Protein AF-D5P205-F1 (afdb_monomer)

Nearest PDB structures (foldseek):
  7vg5-assembly1_B  TM=5.457E-01  e=1.160E+00  Methylorubrum extorquens AM1
  4yn0-assembly1_B  TM=4.183E-01  e=3.528E+00  Mus musculus

Structure (mmCIF, N/CA/C/O backbone):
data_AF-D5P205-F1
#
_entry.id   AF-D5P205-F1
#
loop_
_atom_site.group_PDB
_atom_site.id
_atom_site.type_symbol
_atom_site.label_atom_id
_atom_site.label_alt_id
_atom_site.label_comp_id
_atom_site.label_asym_id
_atom_site.label_entity_id
_atom_site.label_seq_id
_atom_site.pdbx_PDB_ins_code
_atom_site.Cartn_x
_atom_site.Cartn_y
_atom_site.Cartn_z
_atom_site.occupancy
_atom_site.B_iso_or_equiv
_atom_site.auth_seq_id
_atom_site.auth_comp_id
_atom_site.auth_asym_id
_atom_site.auth_atom_id
_atom_site.pdbx_PDB_model_num
ATOM 1 N N . MET A 1 1 ? -11.016 12.845 15.084 1.00 46.31 1 MET A N 1
ATOM 2 C CA . MET A 1 1 ? -11.406 12.175 16.347 1.00 46.31 1 MET A CA 1
ATOM 3 C C . MET A 1 1 ? -10.220 11.978 17.287 1.00 46.31 1 MET A C 1
ATOM 5 O O . MET A 1 1 ? -10.313 12.472 18.399 1.00 46.31 1 MET A O 1
ATOM 9 N N . ALA A 1 2 ? -9.081 11.414 16.857 1.00 45.84 2 ALA A N 1
ATOM 10 C CA . ALA A 1 2 ? -7.859 11.355 17.686 1.00 45.84 2 ALA A CA 1
ATOM 11 C C . ALA A 1 2 ? -7.349 12.743 18.144 1.00 45.84 2 ALA A C 1
ATOM 13 O O . ALA A 1 2 ? -7.052 12.953 19.315 1.00 45.84 2 ALA A O 1
ATOM 14 N N . THR A 1 3 ? -7.380 13.737 17.248 1.00 44.47 3 THR A N 1
ATOM 15 C CA . THR A 1 3 ? -7.067 15.146 17.555 1.00 44.47 3 THR A CA 1
ATOM 16 C C . THR A 1 3 ? -8.036 15.803 18.541 1.00 44.47 3 THR A C 1
ATOM 18 O O . THR A 1 3 ? -7.637 16.692 19.283 1.00 44.47 3 THR A O 1
ATOM 21 N N . ALA A 1 4 ? -9.298 15.364 18.571 1.00 44.44 4 ALA A N 1
ATOM 22 C CA . ALA A 1 4 ? -10.315 15.880 19.488 1.00 44.44 4 ALA A CA 1
ATOM 23 C C . ALA A 1 4 ? -10.282 15.179 20.861 1.00 44.44 4 ALA A C 1
ATOM 25 O O . ALA A 1 4 ? -10.734 15.754 21.844 1.00 44.44 4 ALA A O 1
ATOM 26 N N . GLY A 1 5 ? -9.727 13.961 20.930 1.00 50.28 5 GLY A N 1
ATOM 27 C CA . GLY A 1 5 ? -9.534 13.191 22.164 1.00 50.28 5 GLY A CA 1
ATOM 28 C C . GLY A 1 5 ? -8.181 13.406 22.852 1.00 50.28 5 GLY A C 1
ATOM 29 O O . GLY A 1 5 ? -7.945 12.811 23.896 1.00 50.28 5 GLY A O 1
ATOM 30 N N . GLY A 1 6 ? -7.291 14.231 22.285 1.00 54.44 6 GLY A N 1
ATOM 31 C CA . GLY A 1 6 ? -5.963 14.493 22.853 1.00 54.44 6 GLY A CA 1
ATOM 32 C C . GLY A 1 6 ? -4.976 13.323 22.7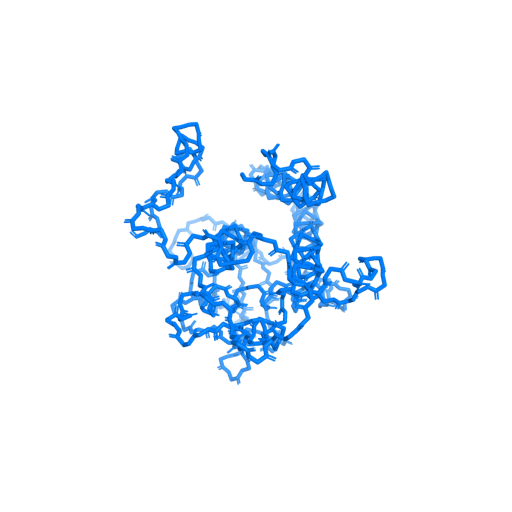44 1.00 54.44 6 GLY A C 1
ATOM 33 O O . GLY A 1 6 ? -3.950 13.343 23.422 1.00 54.44 6 GLY A O 1
ATOM 34 N N . ASP A 1 7 ? -5.254 12.327 21.895 1.00 75.88 7 ASP A N 1
ATOM 35 C CA . ASP A 1 7 ? -4.374 11.173 21.693 1.00 75.88 7 ASP A CA 1
ATOM 36 C C . ASP A 1 7 ? -3.186 11.553 20.802 1.00 75.88 7 ASP A C 1
ATOM 38 O O . ASP A 1 7 ? -3.194 11.442 19.569 1.00 75.88 7 ASP A O 1
ATOM 42 N N . ARG A 1 8 ? -2.164 12.081 21.470 1.00 79.75 8 ARG A N 1
ATOM 43 C CA . ARG A 1 8 ? -0.952 12.598 20.848 1.00 79.75 8 ARG A CA 1
ATOM 44 C C . ARG A 1 8 ? -0.143 11.500 20.156 1.00 79.75 8 ARG A C 1
ATOM 46 O O . ARG A 1 8 ? 0.426 11.768 19.102 1.00 79.75 8 ARG A O 1
ATOM 53 N N . GLU A 1 9 ? -0.131 10.282 20.690 1.00 82.75 9 GLU A N 1
ATOM 54 C CA . GLU A 1 9 ? 0.680 9.180 20.159 1.00 82.75 9 GLU A CA 1
ATOM 55 C C . GLU A 1 9 ? 0.141 8.662 18.821 1.00 82.75 9 GLU A C 1
ATOM 57 O O . GLU A 1 9 ? 0.905 8.460 17.865 1.00 82.75 9 GLU A O 1
ATOM 62 N N . LEU A 1 10 ? -1.183 8.510 18.708 1.00 86.56 10 LEU A N 1
ATOM 63 C CA . LEU A 1 10 ? -1.821 8.134 17.447 1.00 86.56 10 LEU A CA 1
ATOM 64 C C . LEU A 1 10 ? -1.655 9.232 16.394 1.00 86.56 10 LEU A C 1
ATOM 66 O O . LEU A 1 10 ? -1.316 8.935 15.247 1.00 86.56 10 LEU A O 1
ATOM 70 N N . VAL A 1 11 ? -1.834 10.502 16.775 1.00 87.50 11 VAL A N 1
ATOM 71 C CA . VAL A 1 11 ? -1.646 11.644 15.865 1.00 87.50 11 VAL A CA 1
ATOM 72 C C . VAL A 1 11 ? -0.205 11.714 15.358 1.00 87.50 11 VAL A C 1
ATOM 74 O O . VAL A 1 11 ? 0.010 11.806 14.149 1.00 87.50 11 VAL A O 1
ATOM 77 N N . GLU A 1 12 ? 0.789 11.615 16.240 1.00 88.81 12 GLU A N 1
ATOM 78 C CA . GLU A 1 12 ? 2.206 11.606 15.854 1.00 88.81 12 GLU A CA 1
ATOM 79 C C . GLU A 1 12 ? 2.538 10.414 14.946 1.00 88.81 12 GLU A C 1
ATOM 81 O O . GLU A 1 12 ? 3.295 10.549 13.978 1.00 88.81 12 GLU A O 1
ATOM 86 N N . SER A 1 13 ? 1.924 9.255 15.188 1.00 90.31 13 SER A N 1
ATOM 87 C CA . SER A 1 13 ? 2.091 8.087 14.328 1.00 90.31 13 SER A CA 1
ATOM 88 C C . SER A 1 13 ? 1.475 8.266 12.946 1.00 90.31 13 SER A C 1
ATOM 90 O O . SER A 1 13 ? 2.131 7.918 11.963 1.00 90.31 13 SER A O 1
ATOM 92 N N . MET A 1 14 ? 0.288 8.867 12.844 1.00 91.25 14 MET A N 1
ATOM 93 C CA . MET A 1 14 ? -0.325 9.210 11.557 1.00 91.25 14 MET A CA 1
ATOM 94 C C . MET A 1 14 ? 0.498 10.252 10.792 1.00 91.25 14 MET A C 1
ATOM 96 O O . MET A 1 14 ? 0.744 10.077 9.600 1.00 91.25 14 MET A O 1
ATOM 100 N N . ILE A 1 15 ? 1.022 11.281 11.469 1.00 90.56 15 ILE A N 1
ATOM 101 C CA . ILE A 1 15 ? 1.935 12.270 10.864 1.00 90.56 15 ILE A CA 1
ATOM 102 C C . ILE A 1 15 ? 3.188 11.579 10.316 1.00 90.56 15 ILE A C 1
ATOM 104 O O . ILE A 1 15 ? 3.634 11.858 9.203 1.00 90.56 15 ILE A O 1
ATOM 108 N N . ALA A 1 16 ? 3.761 10.648 11.075 1.00 91.75 16 ALA A N 1
ATOM 109 C CA . ALA A 1 16 ? 4.950 9.920 10.661 1.00 91.75 16 ALA A CA 1
ATOM 110 C C . ALA A 1 16 ? 4.694 8.956 9.486 1.00 91.75 16 ALA A C 1
ATOM 112 O O . ALA A 1 16 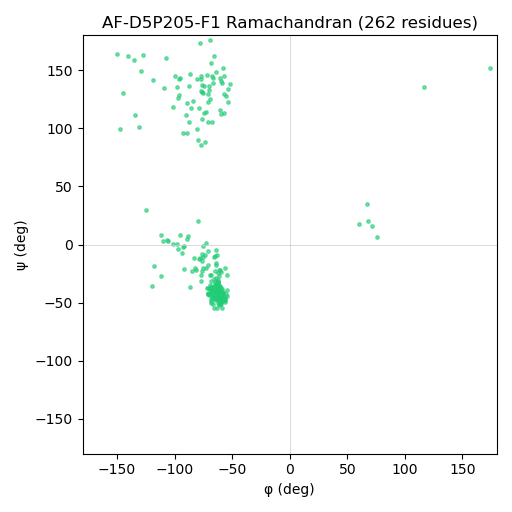? 5.611 8.724 8.690 1.00 91.75 16 ALA A O 1
ATOM 113 N N . ILE A 1 17 ? 3.490 8.388 9.373 1.00 93.69 17 ILE A N 1
ATOM 114 C CA . ILE A 1 17 ? 3.051 7.623 8.196 1.00 93.69 17 ILE A CA 1
ATOM 115 C C . ILE A 1 17 ? 2.925 8.567 6.998 1.00 93.69 17 ILE A C 1
ATOM 117 O O . ILE A 1 17 ? 3.573 8.330 5.980 1.00 93.69 17 ILE A O 1
ATOM 121 N N . GLY A 1 18 ? 2.212 9.687 7.151 1.00 92.44 18 GLY A N 1
ATOM 122 C CA . GLY A 1 18 ? 2.058 10.705 6.108 1.00 92.44 18 GLY A CA 1
ATOM 123 C C . GLY A 1 18 ? 3.399 11.214 5.574 1.00 92.44 18 GLY A C 1
ATOM 124 O O . GLY A 1 18 ? 3.608 11.248 4.366 1.00 92.44 18 GLY A O 1
ATOM 125 N N . LEU A 1 19 ? 4.368 11.490 6.452 1.00 94.62 19 LEU A N 1
ATOM 126 C CA . LEU A 1 19 ? 5.720 11.899 6.054 1.00 94.62 19 LEU A CA 1
ATOM 127 C C . LEU A 1 19 ? 6.419 10.859 5.162 1.00 94.62 19 LEU A C 1
ATOM 129 O O . LEU A 1 19 ? 7.155 11.231 4.249 1.00 94.62 19 LEU A O 1
ATOM 133 N N . ARG A 1 20 ? 6.228 9.562 5.427 1.00 96.06 20 ARG A N 1
ATOM 134 C CA . ARG A 1 20 ? 6.801 8.486 4.603 1.00 96.06 20 ARG A CA 1
ATOM 135 C C . ARG A 1 20 ? 6.110 8.413 3.250 1.00 96.06 20 ARG A C 1
ATOM 137 O O . ARG A 1 20 ? 6.807 8.341 2.246 1.00 96.06 20 ARG A O 1
ATOM 144 N N . LEU A 1 2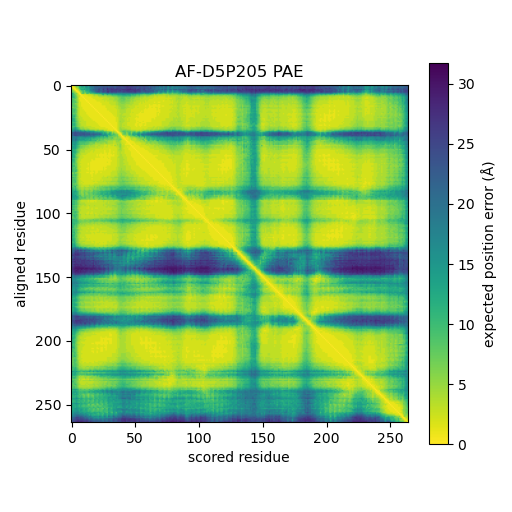1 ? 4.786 8.535 3.213 1.00 95.19 21 LEU A N 1
ATOM 145 C CA . LEU A 1 21 ? 4.034 8.604 1.958 1.00 95.19 21 LEU A CA 1
ATOM 146 C C . LEU A 1 21 ? 4.457 9.815 1.115 1.00 95.19 21 LEU A C 1
ATOM 148 O O . LEU A 1 21 ? 4.704 9.668 -0.076 1.00 95.19 21 LEU A O 1
ATOM 152 N N . SER A 1 22 ? 4.679 10.985 1.724 1.00 92.75 22 SER A N 1
ATOM 153 C CA . SER A 1 22 ? 5.217 12.154 1.010 1.00 92.75 22 SER A CA 1
ATOM 154 C C . SER A 1 22 ? 6.630 11.926 0.467 1.00 92.75 22 SER A C 1
ATOM 156 O O . SER A 1 22 ? 6.985 12.463 -0.578 1.00 92.75 22 SER A O 1
ATOM 158 N N . ARG A 1 23 ? 7.468 11.149 1.165 1.00 95.25 23 ARG A N 1
ATOM 159 C CA . ARG A 1 23 ? 8.799 10.773 0.661 1.00 95.25 23 ARG A CA 1
ATOM 160 C C . ARG A 1 23 ? 8.711 9.760 -0.480 1.00 95.25 23 ARG A C 1
ATOM 162 O O . ARG A 1 23 ? 9.483 9.885 -1.422 1.00 95.25 23 ARG A O 1
ATOM 169 N N . ALA A 1 24 ? 7.772 8.815 -0.419 1.00 95.62 24 ALA A N 1
ATOM 170 C CA . ALA A 1 24 ? 7.482 7.905 -1.523 1.00 95.62 24 ALA A CA 1
ATOM 171 C C . ALA A 1 24 ? 7.006 8.676 -2.764 1.00 95.62 24 ALA A C 1
ATOM 173 O O . ALA A 1 24 ? 7.543 8.455 -3.841 1.00 95.62 24 ALA A O 1
ATOM 174 N N . ALA A 1 25 ? 6.101 9.646 -2.596 1.00 93.38 25 ALA A N 1
ATOM 175 C CA . ALA A 1 25 ? 5.636 10.514 -3.681 1.00 93.38 25 ALA A CA 1
ATOM 176 C C . ALA A 1 25 ? 6.798 11.262 -4.353 1.00 93.38 25 ALA A C 1
ATOM 178 O O . ALA A 1 25 ? 6.966 11.194 -5.563 1.00 93.38 25 ALA A O 1
ATOM 179 N N . ARG A 1 26 ? 7.686 11.881 -3.560 1.00 93.69 26 ARG A N 1
ATOM 180 C CA . ARG A 1 26 ? 8.894 12.527 -4.104 1.00 93.69 26 ARG A CA 1
ATOM 181 C C . ARG A 1 26 ? 9.808 11.550 -4.837 1.00 93.69 26 ARG A C 1
ATOM 183 O O . ARG A 1 26 ? 10.449 11.934 -5.805 1.00 93.69 26 ARG A O 1
ATOM 190 N N . ALA A 1 27 ? 9.912 10.310 -4.366 1.00 93.81 27 ALA A N 1
ATOM 191 C CA . ALA A 1 27 ? 10.698 9.289 -5.047 1.00 93.81 27 ALA A CA 1
ATOM 192 C C . ALA A 1 27 ? 10.084 8.922 -6.411 1.00 93.81 27 ALA A C 1
ATOM 194 O O . ALA A 1 27 ? 10.828 8.790 -7.378 1.00 93.81 27 ALA A O 1
ATOM 195 N N . VAL A 1 28 ? 8.749 8.864 -6.519 1.00 92.38 28 VAL A N 1
ATOM 196 C CA . VAL A 1 28 ? 8.044 8.743 -7.809 1.00 92.38 28 VAL A CA 1
ATOM 197 C C . VAL A 1 28 ? 8.341 9.946 -8.706 1.00 92.38 28 VAL A C 1
ATOM 199 O O . VAL A 1 28 ? 8.712 9.756 -9.859 1.00 92.38 28 VAL A O 1
ATOM 202 N N . ASP A 1 29 ? 8.276 11.174 -8.185 1.00 89.81 29 ASP A N 1
ATOM 203 C CA . ASP A 1 29 ? 8.600 12.376 -8.967 1.00 89.81 29 ASP A CA 1
ATOM 204 C C . ASP A 1 29 ? 10.043 12.345 -9.492 1.00 89.81 29 ASP A C 1
ATOM 206 O O . ASP A 1 29 ? 10.293 12.643 -10.658 1.00 89.81 29 ASP A O 1
ATOM 210 N N . HIS A 1 30 ? 11.005 11.948 -8.651 1.00 90.00 30 HIS A N 1
ATOM 211 C CA . HIS A 1 30 ? 12.405 11.792 -9.051 1.00 90.00 30 HIS A CA 1
ATOM 212 C C . HIS A 1 30 ? 12.587 10.725 -10.132 1.00 90.00 30 HIS A C 1
ATOM 214 O O . HIS A 1 30 ? 13.352 10.941 -11.071 1.00 90.00 30 HIS A O 1
ATOM 220 N N . LEU A 1 31 ? 11.871 9.605 -10.021 1.00 89.44 31 LEU A N 1
ATOM 221 C CA . LEU A 1 31 ? 11.857 8.548 -11.026 1.00 89.44 31 LEU A CA 1
ATOM 222 C C . LEU A 1 31 ? 11.331 9.084 -12.360 1.00 89.44 31 LEU A C 1
ATOM 224 O O . LEU A 1 31 ? 12.009 8.966 -13.377 1.00 89.44 31 LEU A O 1
ATOM 228 N N . LEU A 1 32 ? 10.167 9.733 -12.361 1.00 87.81 32 LEU A N 1
ATOM 229 C CA . LEU A 1 32 ? 9.562 10.281 -13.577 1.00 87.81 32 LEU A CA 1
ATOM 230 C C . LEU A 1 32 ? 10.423 11.391 -14.198 1.00 87.81 32 LEU A C 1
ATOM 232 O O . LEU A 1 32 ? 10.571 11.444 -15.418 1.00 87.81 32 LEU A O 1
ATOM 236 N N . ALA A 1 33 ? 11.046 12.240 -13.379 1.00 86.19 33 ALA A N 1
ATOM 237 C CA . ALA A 1 33 ? 11.969 13.272 -13.845 1.00 86.19 33 ALA A CA 1
ATOM 238 C C . ALA A 1 33 ? 13.238 12.677 -14.479 1.00 86.19 33 ALA A C 1
ATOM 240 O O . ALA A 1 33 ? 13.710 13.185 -15.501 1.00 86.19 33 ALA A O 1
ATOM 241 N N . ALA A 1 34 ? 13.774 11.591 -13.911 1.00 85.31 34 ALA A N 1
ATOM 242 C CA . ALA A 1 34 ? 14.898 10.872 -14.501 1.00 85.31 34 ALA A CA 1
ATOM 243 C C . ALA A 1 34 ? 14.515 10.334 -15.886 1.00 85.31 34 ALA A C 1
ATOM 245 O O . ALA A 1 34 ? 15.206 10.618 -16.861 1.00 85.31 34 ALA A O 1
ATOM 246 N N . LEU A 1 35 ? 13.365 9.666 -16.000 1.00 81.12 35 LEU A N 1
ATOM 247 C CA . LEU A 1 35 ? 12.871 9.116 -17.267 1.00 81.12 35 LEU A CA 1
ATOM 248 C C . LEU A 1 35 ? 12.528 10.189 -18.314 1.00 81.12 35 LEU A C 1
ATOM 250 O O . LEU A 1 35 ? 12.683 9.953 -19.510 1.00 81.12 35 LEU A O 1
ATOM 254 N N . GLY A 1 36 ? 12.073 11.367 -17.880 1.00 73.62 36 GLY A N 1
ATOM 255 C CA . GLY A 1 36 ? 11.740 12.495 -18.755 1.00 73.62 36 GLY A CA 1
ATOM 256 C C . GLY A 1 36 ? 12.952 13.281 -19.269 1.00 73.62 36 GLY A C 1
ATOM 257 O O . GLY A 1 36 ? 12.812 14.110 -20.171 1.00 73.62 36 GLY A O 1
ATOM 258 N N . SER A 1 37 ? 14.144 13.039 -18.720 1.00 69.31 37 SER A N 1
ATOM 259 C CA . SER A 1 37 ? 15.374 13.700 -19.152 1.00 69.31 37 SER A CA 1
ATOM 260 C C . SER A 1 37 ? 15.849 13.085 -20.473 1.00 69.31 37 SER A C 1
ATOM 262 O O . SER A 1 37 ? 16.290 11.939 -20.520 1.00 69.31 37 SER A O 1
ATOM 264 N N . GLY A 1 38 ? 15.722 13.834 -21.574 1.00 58.62 38 GLY A N 1
ATOM 265 C CA . GLY A 1 38 ? 16.078 13.357 -22.914 1.00 58.62 38 GLY A CA 1
ATOM 266 C C . GLY A 1 38 ? 17.509 12.814 -22.984 1.00 58.62 38 GLY A C 1
ATOM 267 O O . GLY A 1 38 ? 18.444 13.445 -22.489 1.00 58.62 38 GLY A O 1
ATOM 268 N N . THR A 1 39 ? 17.690 11.649 -23.613 1.00 64.94 39 THR A N 1
ATOM 269 C CA . THR A 1 39 ? 19.006 11.007 -23.736 1.00 64.94 39 THR A CA 1
ATOM 270 C C . THR A 1 39 ? 19.549 11.047 -25.149 1.00 64.94 39 THR A C 1
ATOM 272 O O . THR A 1 39 ? 18.857 10.749 -26.118 1.00 64.94 39 THR A O 1
ATOM 275 N N . SER A 1 40 ? 20.829 11.402 -25.252 1.00 61.62 40 SER A N 1
ATOM 276 C CA . SER A 1 40 ? 21.559 11.513 -26.517 1.00 61.62 40 SER A CA 1
ATOM 277 C C . SER A 1 40 ? 22.751 10.553 -26.624 1.00 61.62 40 SER A C 1
ATOM 279 O O . SER A 1 40 ? 23.168 10.239 -27.736 1.00 61.62 40 SER A O 1
ATOM 281 N N . SER A 1 41 ? 23.262 10.010 -25.509 1.00 73.12 41 SER A N 1
ATOM 282 C CA . SER A 1 41 ? 24.364 9.031 -25.491 1.00 73.12 41 SER A CA 1
ATOM 283 C C . SER A 1 41 ? 24.038 7.763 -24.690 1.00 73.12 41 SER A C 1
ATOM 285 O O . SER A 1 41 ? 23.104 7.741 -23.890 1.00 73.12 41 SER A O 1
ATOM 287 N N . GLU A 1 42 ? 24.809 6.690 -24.905 1.00 69.44 42 GLU A N 1
ATOM 288 C CA . GLU A 1 42 ? 24.706 5.442 -24.124 1.00 69.44 42 GLU A CA 1
ATOM 289 C C . GLU A 1 42 ? 25.016 5.654 -22.641 1.00 69.44 42 GLU A C 1
ATOM 291 O O . GLU A 1 42 ? 24.311 5.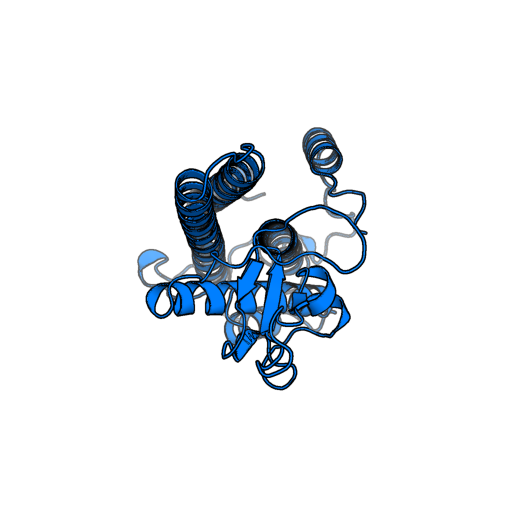124 -21.788 1.00 69.44 42 GLU A O 1
ATOM 296 N N . MET A 1 43 ? 26.012 6.489 -22.333 1.00 73.12 43 MET A N 1
ATOM 297 C CA . MET A 1 43 ? 26.368 6.828 -20.954 1.00 73.12 43 MET A CA 1
ATOM 298 C C . MET A 1 43 ? 25.208 7.527 -20.234 1.00 73.12 43 MET A C 1
ATOM 300 O O . MET A 1 43 ? 24.816 7.104 -19.156 1.00 73.12 43 MET A O 1
ATOM 304 N N . GLN A 1 44 ? 24.558 8.499 -20.885 1.00 71.75 44 GLN A N 1
ATOM 305 C CA . GLN A 1 44 ? 23.375 9.162 -20.322 1.00 71.75 44 GLN A CA 1
ATOM 306 C C . GLN A 1 44 ? 22.195 8.200 -20.115 1.00 71.75 44 GLN A C 1
ATOM 308 O O . GLN A 1 44 ? 21.403 8.388 -19.195 1.00 71.75 44 GLN A O 1
ATOM 313 N N . ARG A 1 45 ? 22.056 7.174 -20.967 1.00 69.88 45 ARG A N 1
ATOM 314 C CA . ARG A 1 45 ? 21.036 6.127 -20.798 1.00 69.88 45 ARG A CA 1
ATOM 315 C C . ARG A 1 45 ? 21.328 5.247 -19.585 1.00 69.88 45 ARG A C 1
ATOM 317 O O . ARG A 1 45 ? 20.404 4.960 -18.831 1.00 69.88 45 ARG A O 1
ATOM 324 N N . SER A 1 46 ? 22.589 4.872 -19.375 1.00 73.31 46 SER A N 1
ATOM 325 C CA . SER A 1 46 ? 23.018 4.137 -18.181 1.00 73.31 46 SER A CA 1
ATOM 326 C C . SER A 1 46 ? 22.750 4.942 -16.908 1.00 73.31 46 SER A C 1
ATOM 328 O O . SER A 1 46 ? 22.069 4.446 -16.011 1.00 73.31 46 SER A O 1
ATOM 330 N N . ASP A 1 47 ? 23.187 6.203 -16.869 1.00 76.88 47 ASP A N 1
ATOM 331 C CA . ASP A 1 47 ? 23.026 7.087 -15.707 1.00 76.88 47 ASP A CA 1
ATOM 332 C C . ASP A 1 47 ? 21.542 7.330 -15.371 1.00 76.88 47 ASP A C 1
ATOM 334 O O . ASP A 1 47 ? 21.140 7.325 -14.203 1.00 76.88 47 ASP A O 1
ATOM 338 N N . MET A 1 48 ? 20.694 7.493 -16.397 1.00 80.19 48 MET A N 1
ATOM 339 C CA . MET A 1 48 ? 19.240 7.574 -16.223 1.00 80.19 48 MET A CA 1
ATOM 340 C C . MET A 1 48 ? 18.692 6.303 -15.572 1.00 80.19 48 MET A C 1
ATOM 342 O O . MET A 1 48 ? 17.911 6.383 -14.626 1.00 80.19 48 MET A O 1
ATOM 346 N N . SER A 1 49 ? 19.084 5.140 -16.094 1.00 76.44 49 SER A N 1
ATOM 347 C CA . SER A 1 49 ? 18.581 3.840 -15.653 1.00 76.44 49 SER A CA 1
ATOM 348 C C . SER A 1 49 ? 18.933 3.554 -14.187 1.00 76.44 49 SER A C 1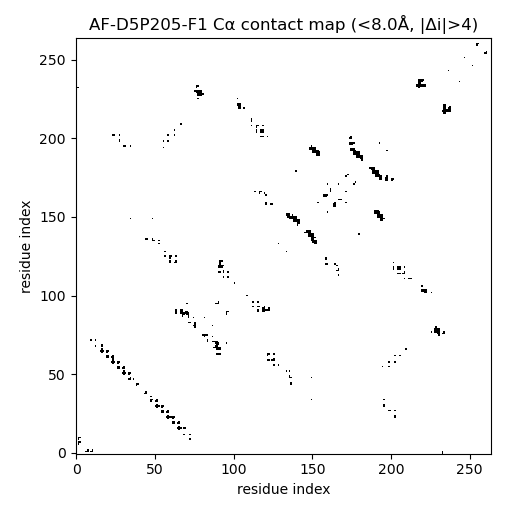
ATOM 350 O O . SER A 1 49 ? 18.095 3.044 -13.443 1.00 76.44 49 SER A O 1
ATOM 352 N N . GLU A 1 50 ? 20.129 3.962 -13.753 1.00 81.38 50 GLU A N 1
ATOM 353 C CA . GLU A 1 50 ? 20.594 3.865 -12.368 1.00 81.38 50 GLU A CA 1
ATOM 354 C C . GLU A 1 50 ? 19.815 4.821 -11.459 1.00 81.38 50 GLU A C 1
ATOM 356 O O . GLU A 1 50 ? 19.285 4.411 -10.426 1.00 81.38 50 GLU A O 1
ATOM 361 N N . THR A 1 51 ? 19.654 6.078 -11.884 1.00 84.88 51 THR A N 1
ATOM 362 C CA . THR A 1 51 ? 18.886 7.085 -11.135 1.00 84.88 51 THR A CA 1
ATOM 363 C C . THR A 1 51 ? 17.422 6.663 -10.963 1.00 84.88 51 THR A C 1
ATOM 365 O O . THR A 1 51 ? 16.852 6.804 -9.879 1.00 84.88 51 THR A O 1
ATOM 368 N N . ALA A 1 52 ? 16.805 6.115 -12.015 1.00 84.31 52 ALA A N 1
ATOM 369 C CA . ALA A 1 52 ? 15.431 5.621 -11.981 1.00 84.31 52 ALA A CA 1
ATOM 370 C C . ALA A 1 52 ? 15.286 4.399 -11.060 1.00 84.31 52 ALA A C 1
ATOM 372 O O . ALA A 1 52 ? 14.345 4.344 -10.268 1.00 84.31 52 ALA A O 1
ATOM 373 N N . ALA A 1 53 ? 16.232 3.455 -11.112 1.00 83.00 53 ALA A N 1
ATOM 374 C CA . ALA A 1 53 ? 16.255 2.292 -10.226 1.00 83.00 53 ALA A CA 1
ATOM 375 C C . ALA A 1 53 ? 16.407 2.698 -8.750 1.00 83.00 53 ALA A C 1
ATOM 377 O O . ALA A 1 53 ? 15.679 2.200 -7.892 1.00 83.00 53 ALA A O 1
ATOM 378 N N . GLU A 1 54 ? 17.296 3.646 -8.447 1.00 87.62 54 GLU A N 1
ATOM 379 C CA . GLU A 1 54 ? 17.494 4.146 -7.084 1.00 87.62 54 GLU A CA 1
ATOM 380 C C . GLU A 1 54 ? 16.249 4.880 -6.558 1.00 87.62 54 GLU A C 1
ATOM 382 O O . GLU A 1 54 ? 15.855 4.730 -5.398 1.00 87.62 54 GLU A O 1
ATOM 387 N N . ALA A 1 55 ? 15.594 5.674 -7.407 1.00 91.00 55 ALA A N 1
ATOM 388 C CA . ALA A 1 55 ? 14.340 6.331 -7.062 1.00 91.00 55 ALA A CA 1
ATOM 389 C C . ALA A 1 55 ? 13.210 5.313 -6.811 1.00 91.00 55 ALA A C 1
ATOM 391 O O . ALA A 1 55 ? 12.458 5.456 -5.844 1.00 91.00 55 ALA A O 1
ATOM 392 N N . PHE A 1 56 ? 13.133 4.249 -7.615 1.00 90.88 56 PHE A N 1
ATOM 393 C CA . PHE A 1 56 ? 12.177 3.158 -7.428 1.00 90.88 56 PHE A CA 1
ATOM 394 C C . PHE A 1 56 ? 12.400 2.404 -6.109 1.00 90.88 56 PHE A C 1
ATOM 396 O O . PHE A 1 56 ? 11.450 2.186 -5.356 1.00 90.88 56 PHE A O 1
ATOM 403 N N . ASP A 1 57 ? 13.649 2.075 -5.772 1.00 90.38 57 ASP A N 1
ATOM 404 C CA . ASP A 1 57 ? 13.987 1.440 -4.491 1.00 90.38 57 ASP A CA 1
ATOM 405 C C . ASP A 1 57 ? 13.581 2.324 -3.300 1.00 90.38 57 ASP A C 1
ATOM 407 O O . ASP A 1 57 ? 12.875 1.890 -2.384 1.00 90.38 57 ASP A O 1
ATOM 411 N N . ARG A 1 58 ? 13.917 3.621 -3.348 1.00 93.44 58 ARG A N 1
ATOM 412 C CA . ARG A 1 58 ? 13.496 4.587 -2.319 1.00 93.44 58 ARG A CA 1
ATOM 413 C C . ARG A 1 58 ? 11.977 4.646 -2.171 1.00 93.44 58 ARG A C 1
ATOM 415 O O . ARG A 1 58 ? 11.487 4.723 -1.042 1.00 93.44 58 ARG A O 1
ATOM 422 N N . MET A 1 59 ? 11.229 4.605 -3.273 1.00 95.25 59 MET A N 1
ATOM 423 C CA . MET A 1 59 ? 9.768 4.553 -3.237 1.00 95.25 59 MET A CA 1
ATOM 424 C C . MET A 1 59 ? 9.291 3.317 -2.462 1.00 95.25 59 MET A C 1
ATOM 426 O O . MET A 1 59 ? 8.557 3.465 -1.482 1.00 95.25 59 MET A O 1
ATOM 430 N N . LEU A 1 60 ? 9.741 2.117 -2.840 1.00 94.62 60 LEU A N 1
ATOM 431 C CA . LEU A 1 60 ? 9.346 0.861 -2.189 1.00 94.62 60 LEU A CA 1
ATOM 432 C C . LEU A 1 60 ? 9.726 0.832 -0.704 1.00 94.62 60 LEU A C 1
ATOM 434 O O . LEU A 1 60 ? 8.924 0.412 0.137 1.00 94.62 60 LEU A O 1
ATOM 438 N N . LEU A 1 61 ? 10.911 1.342 -0.360 1.00 94.94 61 LEU A N 1
ATOM 439 C CA . LEU A 1 61 ? 11.369 1.503 1.017 1.00 94.94 61 LEU A CA 1
ATOM 440 C C . LEU A 1 61 ? 10.392 2.352 1.839 1.00 94.94 61 LEU A C 1
ATOM 442 O O . LEU A 1 61 ? 10.007 1.959 2.945 1.00 94.94 61 LEU A O 1
ATOM 446 N N . TYR A 1 62 ? 9.997 3.518 1.326 1.00 96.94 62 TYR A N 1
ATOM 447 C CA . TYR A 1 62 ? 9.107 4.426 2.046 1.00 96.94 62 TYR A CA 1
ATOM 448 C C . TYR A 1 62 ? 7.673 3.899 2.141 1.00 96.94 62 TYR A C 1
ATOM 450 O O . TYR A 1 62 ? 7.064 4.045 3.205 1.00 96.94 62 TYR A O 1
ATOM 458 N N . LEU A 1 63 ? 7.162 3.240 1.095 1.00 97.00 63 LEU A N 1
ATOM 459 C CA . LEU A 1 63 ? 5.852 2.582 1.115 1.00 97.00 63 LEU A CA 1
ATOM 460 C C . LEU A 1 63 ? 5.808 1.456 2.152 1.00 97.00 63 LEU A C 1
ATOM 462 O O . LEU A 1 63 ? 4.937 1.457 3.025 1.00 97.00 63 LEU A O 1
ATOM 466 N N . CYS A 1 64 ? 6.794 0.554 2.146 1.00 95.81 64 CYS A N 1
ATOM 467 C CA . CYS A 1 64 ? 6.880 -0.498 3.158 1.00 95.81 64 CYS A CA 1
ATOM 468 C C . CYS A 1 64 ? 7.004 0.084 4.566 1.00 95.81 64 CYS A C 1
ATOM 470 O O . CYS A 1 64 ? 6.298 -0.338 5.474 1.00 95.81 64 CYS A O 1
ATOM 472 N N . ALA A 1 65 ? 7.842 1.105 4.762 1.00 95.00 65 ALA A N 1
ATOM 473 C CA . ALA A 1 65 ? 7.997 1.730 6.072 1.00 95.00 65 ALA A CA 1
ATOM 474 C C . ALA A 1 65 ? 6.699 2.385 6.582 1.00 95.00 65 ALA A C 1
ATOM 476 O O . ALA A 1 65 ? 6.484 2.443 7.798 1.00 95.00 65 ALA A O 1
ATOM 477 N N . ALA A 1 66 ? 5.858 2.911 5.685 1.00 96.12 66 ALA A N 1
ATOM 478 C CA . ALA A 1 66 ? 4.539 3.435 6.025 1.00 96.12 66 ALA A CA 1
ATOM 479 C C . ALA A 1 66 ? 3.602 2.297 6.461 1.00 96.12 66 ALA A C 1
ATOM 481 O O . ALA A 1 66 ? 3.046 2.359 7.558 1.00 96.12 66 ALA A O 1
ATOM 482 N N . MET A 1 67 ? 3.519 1.226 5.667 1.00 96.62 67 MET A N 1
ATOM 483 C CA . MET A 1 67 ? 2.714 0.031 5.949 1.00 96.62 67 MET A CA 1
ATOM 484 C C . MET A 1 67 ? 3.137 -0.697 7.236 1.00 96.62 67 MET A C 1
ATOM 486 O O . MET A 1 67 ? 2.286 -1.073 8.038 1.00 96.62 67 MET A O 1
ATOM 490 N N . ASP A 1 68 ? 4.437 -0.832 7.499 1.00 94.69 68 ASP A N 1
ATOM 491 C CA . ASP A 1 68 ? 4.979 -1.427 8.731 1.00 94.69 68 ASP A CA 1
ATOM 492 C C . ASP A 1 68 ? 4.593 -0.616 9.969 1.00 94.69 68 ASP A C 1
ATOM 494 O O . ASP A 1 68 ? 4.345 -1.143 11.056 1.00 94.69 68 ASP A O 1
ATOM 498 N N . ARG A 1 69 ? 4.597 0.715 9.845 1.00 93.25 69 ARG A N 1
ATOM 499 C CA . ARG A 1 69 ? 4.168 1.586 10.939 1.00 93.25 69 ARG A CA 1
ATOM 500 C C . ARG A 1 69 ? 2.659 1.499 11.139 1.00 93.25 69 ARG A C 1
ATOM 502 O O . ARG A 1 69 ? 2.231 1.410 12.283 1.00 93.25 69 ARG A O 1
ATOM 509 N N . TYR A 1 70 ? 1.881 1.467 10.062 1.00 94.19 70 TYR A N 1
ATOM 510 C CA . TYR A 1 70 ? 0.428 1.337 10.137 1.00 94.19 70 TYR A CA 1
ATOM 511 C C . TYR A 1 70 ? 0.014 0.008 10.799 1.00 94.19 70 TYR A C 1
ATOM 513 O O . TYR A 1 70 ? -0.819 0.005 11.707 1.00 94.19 70 TYR A O 1
ATOM 521 N N . ALA A 1 71 ? 0.665 -1.109 10.452 1.00 94.06 71 ALA A N 1
ATOM 522 C CA . ALA A 1 71 ? 0.444 -2.406 11.102 1.00 94.06 71 ALA A CA 1
ATOM 523 C C . ALA A 1 71 ? 0.695 -2.349 12.620 1.00 94.06 71 ALA A C 1
ATOM 525 O O . ALA A 1 71 ? -0.140 -2.791 13.409 1.00 94.06 71 ALA A O 1
ATOM 526 N N . ARG A 1 72 ? 1.819 -1.752 13.042 1.00 92.56 72 ARG A N 1
ATOM 527 C CA . ARG A 1 72 ? 2.149 -1.564 14.468 1.00 92.56 72 ARG A CA 1
ATOM 528 C C . ARG A 1 72 ? 1.125 -0.701 15.193 1.00 92.56 72 ARG A C 1
ATOM 530 O O . ARG A 1 72 ? 0.653 -1.088 16.252 1.00 92.56 72 ARG A O 1
ATOM 537 N N . VAL A 1 73 ? 0.727 0.423 14.597 1.00 91.75 73 VAL A N 1
ATOM 538 C CA . VAL A 1 73 ? -0.336 1.262 15.165 1.00 91.75 73 VAL A CA 1
ATOM 539 C C . VAL A 1 73 ? -1.603 0.438 15.357 1.00 91.75 73 VAL A C 1
ATOM 541 O O . VAL A 1 73 ? -2.158 0.430 16.446 1.00 91.75 73 VAL A O 1
ATOM 544 N N . THR A 1 74 ? -2.018 -0.317 14.341 1.00 92.25 74 THR A N 1
ATOM 545 C CA . THR A 1 74 ? -3.241 -1.132 14.394 1.00 92.25 74 THR A CA 1
ATOM 546 C C . THR A 1 74 ? -3.202 -2.159 15.518 1.00 92.25 74 THR A C 1
ATOM 548 O O . THR A 1 74 ? -4.190 -2.346 16.223 1.00 92.25 74 THR A O 1
ATOM 551 N N . ARG A 1 75 ? -2.059 -2.807 15.737 1.00 92.44 75 ARG A N 1
ATOM 552 C CA . ARG A 1 75 ? -1.878 -3.725 16.865 1.00 92.44 75 ARG A CA 1
ATOM 553 C C . ARG A 1 75 ? -2.059 -3.017 18.210 1.00 92.44 75 ARG A C 1
ATOM 555 O O . ARG A 1 75 ? -2.833 -3.520 19.020 1.00 92.44 75 ARG A O 1
ATOM 562 N N . THR A 1 76 ? -1.463 -1.839 18.404 1.00 90.62 76 THR A N 1
ATOM 563 C CA . THR A 1 76 ? -1.700 -1.003 19.598 1.00 90.62 76 THR A CA 1
ATOM 564 C C . THR A 1 76 ? -3.158 -0.548 19.716 1.00 90.62 76 THR A C 1
ATOM 566 O O . THR A 1 76 ? -3.679 -0.429 20.820 1.00 90.62 76 THR A O 1
ATOM 569 N N . LEU A 1 77 ? -3.864 -0.330 18.600 1.00 91.25 77 LEU A N 1
ATOM 570 C CA . LEU A 1 77 ? -5.292 -0.007 18.647 1.00 91.25 77 LEU A CA 1
ATOM 571 C C . LEU A 1 77 ? -6.117 -1.174 19.203 1.00 91.25 77 LEU A C 1
ATOM 573 O O . LEU A 1 77 ? -7.073 -0.948 19.942 1.00 91.25 77 LEU A O 1
ATOM 577 N N . PHE A 1 78 ? -5.766 -2.416 18.863 1.00 91.06 78 PHE A N 1
ATOM 578 C CA . PHE A 1 78 ? -6.448 -3.602 19.388 1.00 91.06 78 PHE A CA 1
ATOM 579 C C . PHE A 1 78 ? -6.056 -3.946 20.822 1.00 91.06 78 PHE A C 1
ATOM 581 O O . PHE A 1 78 ? -6.847 -4.574 21.523 1.00 91.06 78 PHE A O 1
ATOM 588 N N . ASP A 1 79 ? -4.862 -3.558 21.254 1.00 89.94 79 ASP A N 1
ATOM 589 C CA . ASP A 1 79 ? -4.378 -3.763 22.611 1.00 89.94 79 ASP A CA 1
ATOM 590 C C . ASP A 1 79 ? -3.460 -2.605 23.022 1.00 89.94 79 ASP A C 1
ATOM 592 O O . ASP A 1 79 ? -2.275 -2.563 22.678 1.00 89.94 79 ASP A O 1
ATOM 596 N N . THR A 1 80 ? -4.020 -1.662 23.782 1.00 87.88 80 THR A N 1
ATOM 597 C CA . THR A 1 80 ? -3.315 -0.448 24.220 1.00 87.88 80 THR A CA 1
ATOM 598 C C . THR A 1 80 ? -2.243 -0.722 25.274 1.00 87.88 80 THR A C 1
ATOM 600 O O . THR A 1 80 ? -1.534 0.199 25.668 1.00 87.88 80 THR A O 1
ATOM 603 N N . SER A 1 81 ? -2.123 -1.959 25.768 1.00 86.50 81 SER A N 1
ATOM 604 C CA . SER A 1 81 ? -1.054 -2.351 26.692 1.00 86.50 81 SER A CA 1
ATOM 605 C C . SER A 1 81 ? 0.257 -2.704 25.980 1.00 86.50 81 SER A C 1
ATOM 607 O O . SER A 1 81 ? 1.297 -2.837 26.630 1.00 86.50 81 SER A O 1
ATOM 609 N N . LEU A 1 82 ? 0.225 -2.855 24.651 1.00 86.50 82 LEU A N 1
ATOM 610 C CA . LEU A 1 82 ? 1.396 -3.224 23.868 1.00 86.50 82 LEU A CA 1
ATOM 611 C C . LEU A 1 82 ? 2.374 -2.056 23.712 1.00 86.50 82 LEU A C 1
ATOM 613 O O . LEU A 1 82 ? 2.003 -0.944 23.352 1.00 86.50 82 LEU A O 1
ATOM 617 N N . ASP A 1 83 ? 3.660 -2.363 23.873 1.00 81.12 83 ASP A N 1
ATOM 618 C CA . ASP A 1 83 ? 4.763 -1.437 23.610 1.00 81.12 83 ASP A CA 1
ATOM 619 C C . ASP A 1 83 ? 4.936 -1.241 22.086 1.00 81.12 83 ASP A C 1
ATOM 621 O O . ASP A 1 83 ? 5.283 -2.208 21.397 1.00 81.12 83 ASP A O 1
ATOM 625 N N . PRO A 1 84 ? 4.686 -0.042 21.523 1.00 73.50 84 PRO A N 1
ATOM 626 C CA . PRO A 1 84 ? 4.750 0.202 20.079 1.00 73.50 84 PRO A CA 1
ATOM 627 C C . PRO A 1 84 ? 6.140 -0.047 19.474 1.00 73.50 84 PRO A C 1
ATOM 629 O O . PRO A 1 84 ? 6.231 -0.435 18.304 1.00 73.50 84 PRO A O 1
ATOM 632 N N . ASP A 1 85 ? 7.214 0.097 20.254 1.00 74.25 85 ASP A N 1
ATOM 633 C CA . ASP A 1 85 ? 8.591 -0.040 19.767 1.00 74.25 85 ASP A CA 1
ATOM 634 C C . ASP A 1 85 ? 9.046 -1.501 19.663 1.00 74.25 85 ASP A C 1
ATOM 636 O O . ASP A 1 85 ? 9.955 -1.829 18.895 1.00 74.25 85 ASP A O 1
ATOM 640 N N . LYS A 1 86 ? 8.394 -2.411 20.394 1.00 80.81 86 LYS A N 1
ATOM 641 C CA . LYS A 1 86 ? 8.705 -3.853 20.373 1.00 80.81 86 LYS A CA 1
ATOM 642 C C . LYS A 1 86 ? 7.859 -4.644 19.389 1.00 80.81 86 LYS A C 1
ATOM 644 O O . LYS A 1 86 ? 8.108 -5.830 19.165 1.00 80.81 86 LYS A O 1
ATOM 649 N N . GLN A 1 87 ? 6.862 -4.006 18.791 1.00 82.38 87 GLN A N 1
ATOM 650 C CA . GLN A 1 87 ? 5.975 -4.658 17.847 1.00 82.38 87 GLN A CA 1
ATOM 651 C C . GLN A 1 87 ? 6.645 -4.825 16.482 1.00 82.38 87 GLN A C 1
ATOM 653 O O . GLN A 1 87 ? 7.355 -3.954 15.982 1.00 82.38 87 GLN A O 1
ATOM 658 N N . ARG A 1 88 ? 6.373 -5.963 15.845 1.00 82.69 88 ARG A N 1
ATOM 659 C CA . ARG A 1 88 ? 6.708 -6.234 14.443 1.00 82.69 88 ARG A CA 1
ATOM 660 C C . ARG A 1 88 ? 5.421 -6.495 13.689 1.00 82.69 88 ARG A C 1
ATOM 662 O O . ARG A 1 88 ? 4.551 -7.153 14.233 1.00 82.69 88 ARG A O 1
ATOM 669 N N . GLY A 1 89 ? 5.311 -6.026 12.461 1.00 84.31 89 GLY A N 1
ATOM 670 C CA . GLY A 1 89 ? 4.146 -6.260 11.615 1.00 84.31 89 GLY A CA 1
ATOM 671 C C . GLY A 1 89 ? 4.291 -5.464 10.330 1.00 84.31 89 GLY A C 1
ATOM 672 O O . GLY A 1 89 ? 4.966 -4.434 10.326 1.00 84.31 89 GLY A O 1
ATOM 673 N N . SER A 1 90 ? 3.683 -5.953 9.256 1.00 89.50 90 SER A N 1
ATOM 674 C CA . SER A 1 90 ? 3.687 -5.282 7.963 1.00 89.50 90 SER A CA 1
ATOM 675 C C . SER A 1 90 ? 2.363 -5.505 7.261 1.00 89.50 90 SER A C 1
ATOM 677 O O . SER A 1 90 ? 1.944 -6.650 7.112 1.00 89.50 90 SER A O 1
ATOM 679 N N . LEU A 1 91 ? 1.745 -4.428 6.769 1.00 94.75 91 LEU A N 1
ATOM 680 C CA . LEU A 1 91 ? 0.560 -4.537 5.912 1.00 94.75 91 LEU A CA 1
ATOM 681 C C . LEU A 1 91 ? 0.885 -5.039 4.493 1.00 94.75 91 LEU A C 1
ATOM 683 O O . LEU A 1 91 ? -0.028 -5.184 3.691 1.00 94.75 91 LEU A O 1
ATOM 687 N N . THR A 1 92 ? 2.156 -5.339 4.198 1.00 94.38 92 THR A N 1
ATOM 688 C CA . THR A 1 92 ? 2.557 -6.109 3.006 1.00 94.38 92 THR A CA 1
ATOM 689 C C . THR A 1 92 ? 2.346 -7.619 3.183 1.00 94.38 92 THR A C 1
ATOM 691 O O . THR A 1 92 ? 2.407 -8.377 2.220 1.00 94.38 92 THR A O 1
ATOM 694 N N . SER A 1 93 ? 2.085 -8.087 4.409 1.00 93.88 93 SER A N 1
ATOM 695 C CA . SER A 1 93 ? 1.754 -9.485 4.679 1.00 93.88 93 SER A CA 1
ATOM 696 C C . SER A 1 93 ? 0.249 -9.715 4.568 1.00 93.88 93 SER A C 1
ATOM 698 O O . SER A 1 93 ? -0.534 -9.133 5.322 1.00 93.88 93 SER A O 1
ATOM 700 N N . LEU A 1 94 ? -0.152 -10.626 3.677 1.00 92.62 94 LEU A N 1
ATOM 701 C CA . LEU A 1 94 ? -1.549 -11.053 3.556 1.00 92.62 94 LEU A CA 1
ATOM 702 C C . LEU A 1 94 ? -2.053 -11.728 4.839 1.00 92.62 94 LEU A C 1
ATOM 704 O O . LEU A 1 94 ? -3.214 -11.563 5.201 1.00 92.62 94 LEU A O 1
ATOM 708 N N . ASP A 1 95 ? -1.185 -12.442 5.558 1.00 93.31 95 ASP A N 1
ATOM 709 C CA . ASP A 1 95 ? -1.547 -13.076 6.829 1.00 93.31 95 ASP A CA 1
ATOM 710 C C . ASP A 1 95 ? -1.789 -12.037 7.927 1.00 93.31 95 ASP A C 1
ATOM 712 O O . ASP A 1 95 ? -2.709 -12.186 8.731 1.00 93.31 95 ASP A O 1
ATOM 716 N N . GLU A 1 96 ? -1.002 -10.956 7.943 1.00 93.81 96 GLU A N 1
ATOM 717 C CA . GLU A 1 96 ? -1.229 -9.834 8.859 1.00 93.81 96 GLU A CA 1
ATOM 718 C C . GLU A 1 96 ? -2.566 -9.153 8.549 1.00 93.81 96 GLU A C 1
ATOM 720 O O . GLU A 1 96 ? -3.355 -8.916 9.464 1.00 93.81 96 GLU A O 1
ATOM 725 N N . LEU A 1 97 ? -2.851 -8.895 7.268 1.00 95.12 97 LEU A N 1
ATOM 726 C CA . LEU A 1 97 ? -4.118 -8.308 6.835 1.00 95.12 97 LEU A CA 1
ATOM 727 C C . LEU A 1 97 ? -5.310 -9.187 7.241 1.00 95.12 97 LEU A C 1
ATOM 729 O O . LEU A 1 97 ? -6.232 -8.708 7.901 1.00 95.12 97 LEU A O 1
ATOM 733 N N . ARG A 1 98 ? -5.268 -10.486 6.929 1.00 94.75 98 ARG A N 1
ATOM 734 C CA . ARG A 1 98 ? -6.319 -11.449 7.302 1.00 94.75 98 ARG A CA 1
ATOM 735 C C . ARG A 1 98 ? -6.487 -11.566 8.815 1.00 94.75 98 ARG A C 1
ATOM 737 O O . ARG A 1 98 ? -7.610 -11.659 9.300 1.00 94.75 98 ARG A O 1
ATOM 744 N N . SER A 1 99 ? -5.389 -11.521 9.569 1.00 93.88 99 SER A N 1
ATOM 745 C CA . SER A 1 99 ? -5.408 -11.504 11.036 1.00 93.88 99 SER A CA 1
ATOM 746 C C . SER A 1 99 ? -6.105 -10.258 11.591 1.00 93.88 99 SER A C 1
ATOM 748 O O . SER A 1 99 ? -6.842 -10.352 12.572 1.00 93.88 99 SER A O 1
ATOM 750 N N . VAL A 1 100 ? -5.917 -9.092 10.963 1.00 93.38 100 VAL A N 1
ATOM 751 C CA . VAL A 1 100 ? -6.638 -7.861 11.321 1.00 93.38 100 VAL A CA 1
ATOM 752 C C . VAL A 1 100 ? -8.120 -7.970 10.960 1.00 93.38 100 VAL A C 1
ATOM 754 O O . VAL A 1 100 ? -8.956 -7.701 11.821 1.00 93.38 100 VAL A O 1
ATOM 757 N N . ILE A 1 101 ? -8.452 -8.402 9.740 1.00 94.25 101 ILE A N 1
ATOM 758 C CA . ILE A 1 101 ? -9.839 -8.584 9.275 1.00 94.25 101 ILE A CA 1
ATOM 759 C C . ILE A 1 101 ? -10.597 -9.539 10.203 1.00 94.25 101 ILE A C 1
ATOM 761 O O . ILE A 1 101 ? -11.691 -9.220 10.659 1.00 94.25 101 ILE A O 1
ATOM 765 N N . GLY A 1 102 ? -9.976 -10.658 10.586 1.00 93.50 102 GLY A N 1
ATOM 766 C CA . GLY A 1 102 ? -10.562 -11.661 11.476 1.00 93.50 102 GLY A CA 1
ATOM 767 C C . GLY A 1 102 ? -10.862 -11.182 12.902 1.00 93.50 102 GLY A C 1
ATOM 768 O O . GLY A 1 102 ? -11.428 -11.944 13.681 1.00 93.50 102 GLY A O 1
ATOM 769 N N . LYS A 1 103 ? -10.496 -9.947 13.274 1.00 93.44 103 LYS A N 1
ATOM 770 C CA . LYS A 1 103 ? -10.860 -9.319 14.558 1.00 93.44 103 LYS A CA 1
ATOM 771 C C . LYS A 1 103 ? -12.141 -8.484 14.487 1.00 93.44 103 LYS A C 1
ATOM 773 O O . LYS A 1 103 ? -12.556 -7.949 15.520 1.00 93.44 103 LYS A O 1
ATOM 778 N N . PHE A 1 104 ? -12.758 -8.362 13.317 1.00 93.69 104 PHE A N 1
ATOM 779 C CA . PHE A 1 104 ? -14.019 -7.655 13.108 1.00 93.69 104 PHE A CA 1
ATOM 780 C C . PHE A 1 104 ? -15.176 -8.625 12.843 1.00 93.69 104 PHE A C 1
ATOM 782 O O . PHE A 1 104 ? -14.968 -9.795 12.522 1.00 93.69 104 PHE A O 1
ATOM 789 N N . GLU A 1 105 ? -16.404 -8.147 13.042 1.00 92.06 105 GLU A N 1
ATOM 790 C CA . GLU A 1 105 ? -17.605 -8.855 12.601 1.00 92.06 105 GLU A CA 1
ATOM 791 C C . GLU A 1 105 ? -17.558 -9.098 11.081 1.00 92.06 105 GLU A C 1
ATOM 793 O O . GLU A 1 105 ? -16.915 -8.326 10.365 1.00 92.06 105 GLU A O 1
ATOM 798 N N . PRO A 1 106 ? -18.201 -10.168 10.571 1.00 90.50 106 PRO A N 1
ATOM 799 C CA . PRO A 1 106 ? -18.186 -10.469 9.144 1.00 90.50 106 PRO A CA 1
ATOM 800 C C . PRO A 1 106 ? -18.731 -9.307 8.301 1.00 90.50 106 PRO A C 1
ATOM 802 O O . PRO A 1 106 ? -19.926 -9.012 8.339 1.00 90.50 106 PRO A O 1
ATOM 805 N N . THR A 1 107 ? -17.850 -8.703 7.506 1.00 89.88 107 THR A N 1
ATOM 806 C CA . THR A 1 107 ? -18.147 -7.642 6.536 1.00 89.88 107 THR A CA 1
ATOM 807 C C . THR A 1 107 ? -17.424 -7.956 5.227 1.00 89.88 107 THR A C 1
ATOM 809 O O . THR A 1 107 ? -16.452 -8.710 5.218 1.00 89.88 107 THR A O 1
ATOM 812 N N . ASP A 1 108 ? -17.890 -7.383 4.119 1.00 89.94 108 ASP A N 1
ATOM 813 C CA . ASP A 1 108 ? -17.178 -7.440 2.846 1.00 89.94 108 ASP A CA 1
ATOM 814 C C . ASP A 1 108 ? -15.786 -6.785 2.957 1.00 89.94 108 ASP A C 1
ATOM 816 O O . ASP A 1 108 ? -15.663 -5.589 3.225 1.00 89.94 108 ASP A O 1
ATOM 820 N N . SER A 1 109 ? -14.742 -7.597 2.784 1.00 92.25 109 SER A N 1
ATOM 821 C CA . SER A 1 109 ? -13.328 -7.203 2.764 1.00 92.25 109 SER A CA 1
ATOM 822 C C . SER A 1 109 ? -12.688 -7.366 1.383 1.00 92.25 109 SER A C 1
ATOM 824 O O . SER A 1 109 ? -11.472 -7.218 1.257 1.00 92.25 109 SER A O 1
ATOM 826 N N . SER A 1 110 ? -13.472 -7.675 0.345 1.00 92.81 110 SER A N 1
ATOM 827 C CA . SER A 1 110 ? -12.956 -8.063 -0.974 1.00 92.81 110 SER A CA 1
ATOM 828 C C . SER A 1 110 ? -12.075 -6.991 -1.621 1.00 92.81 110 SER A C 1
ATOM 830 O O . SER A 1 110 ? -10.988 -7.297 -2.112 1.00 92.81 110 SER A O 1
ATOM 832 N N . GLU A 1 111 ? -12.495 -5.726 -1.570 1.00 92.31 111 GLU A N 1
ATOM 833 C CA . GLU A 1 111 ? -11.711 -4.593 -2.071 1.00 92.31 111 GLU A CA 1
ATOM 834 C C . GLU A 1 111 ? -10.403 -4.417 -1.289 1.00 92.31 111 GLU A C 1
ATOM 836 O O . GLU A 1 111 ? -9.332 -4.273 -1.878 1.00 92.31 111 GLU A O 1
ATOM 841 N N . LEU A 1 112 ? -10.467 -4.512 0.041 1.00 94.06 112 LEU A N 1
ATOM 842 C CA . LEU A 1 112 ? -9.296 -4.379 0.902 1.00 94.06 112 LEU A CA 1
ATOM 843 C C . LEU A 1 112 ? -8.265 -5.491 0.647 1.00 94.06 112 LEU A C 1
ATOM 845 O O . LEU A 1 112 ? -7.064 -5.229 0.610 1.00 94.06 112 LEU A O 1
ATOM 849 N N . GLU A 1 113 ? -8.719 -6.727 0.449 1.00 94.38 113 GLU A N 1
ATOM 850 C CA . GLU A 1 113 ? -7.862 -7.870 0.115 1.00 94.38 113 GLU A CA 1
ATOM 851 C C . GLU A 1 113 ? -7.271 -7.760 -1.298 1.00 94.38 113 GLU A C 1
ATOM 853 O O . GLU A 1 113 ? -6.091 -8.060 -1.509 1.00 94.38 113 GLU A O 1
ATOM 858 N N . SER A 1 114 ? -8.061 -7.263 -2.253 1.00 94.00 114 SER A N 1
ATOM 859 C CA . SER A 1 114 ? -7.606 -6.942 -3.609 1.00 94.00 114 SER A CA 1
ATOM 860 C C . SER A 1 114 ? -6.471 -5.912 -3.581 1.00 94.00 114 SER A C 1
ATOM 862 O O . SER A 1 114 ? -5.405 -6.144 -4.151 1.00 94.00 114 SER A O 1
ATOM 864 N N . LEU A 1 115 ? -6.638 -4.822 -2.830 1.00 94.75 115 LEU A N 1
ATOM 865 C CA . LEU A 1 115 ? -5.615 -3.792 -2.626 1.00 94.75 115 LEU A CA 1
ATOM 866 C C . LEU A 1 115 ? -4.388 -4.328 -1.865 1.00 94.75 115 LEU A C 1
ATOM 868 O O . LEU A 1 115 ? -3.244 -4.033 -2.223 1.00 94.75 115 LEU A O 1
ATOM 872 N N . GLY A 1 116 ? -4.607 -5.192 -0.870 1.00 94.44 116 GLY A N 1
ATOM 873 C CA . GLY A 1 116 ? -3.548 -5.881 -0.128 1.00 94.44 116 GLY A CA 1
ATOM 874 C C . GLY A 1 116 ? -2.648 -6.758 -1.008 1.00 94.44 116 GLY A C 1
ATOM 875 O O . GLY A 1 116 ? -1.480 -6.970 -0.680 1.00 94.44 116 GLY A O 1
ATOM 876 N N . SER A 1 117 ? -3.141 -7.209 -2.163 1.00 94.75 117 SER A N 1
ATOM 877 C CA . SER A 1 117 ? -2.355 -7.986 -3.129 1.00 94.75 117 SER A CA 1
ATOM 878 C C . SER A 1 117 ? -1.253 -7.145 -3.790 1.00 94.75 117 SER A C 1
ATOM 880 O O . SER A 1 117 ? -0.130 -7.626 -3.954 1.00 94.75 117 SER A O 1
ATOM 882 N N . TYR A 1 118 ? -1.502 -5.860 -4.074 1.00 95.38 118 TYR A N 1
ATOM 883 C CA . TYR A 1 118 ? -0.454 -4.936 -4.532 1.00 95.38 118 TYR A CA 1
ATOM 884 C C . TYR A 1 118 ? 0.569 -4.639 -3.431 1.00 95.38 118 TYR A C 1
ATOM 886 O O . TYR A 1 118 ? 1.775 -4.618 -3.688 1.00 95.38 118 TYR A O 1
ATOM 894 N N . ALA A 1 119 ? 0.105 -4.459 -2.189 1.00 95.62 119 ALA A N 1
ATOM 895 C CA . ALA A 1 119 ? 0.980 -4.273 -1.032 1.00 95.62 119 ALA A CA 1
ATOM 896 C C . ALA A 1 119 ? 1.916 -5.474 -0.820 1.00 95.62 119 ALA A C 1
ATOM 898 O O . ALA A 1 119 ? 3.092 -5.294 -0.493 1.00 95.62 119 ALA A O 1
ATOM 899 N N . TRP A 1 120 ? 1.422 -6.691 -1.057 1.00 95.25 120 TRP A N 1
ATOM 900 C CA . TRP A 1 120 ? 2.243 -7.897 -1.042 1.00 95.25 120 TRP A CA 1
ATOM 901 C C . TRP A 1 120 ? 3.348 -7.843 -2.098 1.00 95.25 120 TRP A C 1
ATOM 903 O O . TRP A 1 120 ? 4.515 -8.017 -1.745 1.00 95.25 120 TRP A O 1
ATOM 913 N N . VAL A 1 121 ? 3.022 -7.509 -3.353 1.00 92.75 121 VAL A N 1
ATOM 914 C CA . VAL A 1 121 ? 4.026 -7.369 -4.426 1.00 92.75 121 VAL A CA 1
ATOM 915 C C . VAL A 1 121 ? 5.089 -6.331 -4.064 1.00 92.75 121 VAL A C 1
ATOM 917 O O . VAL A 1 121 ? 6.276 -6.596 -4.238 1.00 92.75 121 VAL A O 1
ATOM 920 N N . ILE A 1 122 ? 4.706 -5.191 -3.481 1.00 93.75 122 ILE A N 1
ATOM 921 C CA . ILE A 1 122 ? 5.653 -4.173 -2.988 1.00 93.75 122 ILE A CA 1
ATOM 922 C C . ILE A 1 122 ? 6.617 -4.756 -1.950 1.00 93.75 122 ILE A C 1
ATOM 924 O O . ILE A 1 122 ? 7.826 -4.521 -2.029 1.00 93.75 122 ILE A O 1
ATOM 928 N N . GLY A 1 123 ? 6.097 -5.523 -0.988 1.00 91.94 123 GLY A N 1
ATOM 929 C CA . GLY A 1 123 ? 6.909 -6.185 0.031 1.00 91.94 123 GLY A CA 1
ATOM 930 C C . GLY A 1 123 ? 7.923 -7.152 -0.578 1.00 91.94 123 GLY A C 1
ATOM 931 O O . GLY A 1 123 ? 9.098 -7.134 -0.204 1.00 91.94 123 GLY A O 1
ATOM 932 N N . GLN A 1 124 ? 7.498 -7.952 -1.556 1.00 90.50 124 GLN A N 1
ATOM 933 C CA . GLN A 1 124 ? 8.387 -8.901 -2.218 1.00 90.50 124 GLN A CA 1
ATOM 934 C C . GLN A 1 124 ? 9.430 -8.217 -3.110 1.00 90.50 124 GLN A C 1
ATOM 936 O O . GLN A 1 124 ? 10.613 -8.551 -3.036 1.00 90.50 124 GLN A O 1
ATOM 941 N N . LEU A 1 125 ? 9.029 -7.207 -3.890 1.00 88.69 125 LEU A N 1
ATOM 942 C CA . LEU A 1 125 ? 9.938 -6.394 -4.701 1.00 88.69 125 LEU A CA 1
ATOM 943 C C . LEU A 1 125 ? 11.034 -5.760 -3.842 1.00 88.69 125 LEU A C 1
ATOM 945 O O . LEU A 1 125 ? 12.214 -5.874 -4.167 1.00 88.69 125 LEU A O 1
ATOM 949 N N . ARG A 1 126 ? 10.669 -5.153 -2.706 1.00 87.75 126 ARG A N 1
ATOM 950 C CA . ARG A 1 126 ? 11.643 -4.580 -1.767 1.00 87.75 126 ARG A CA 1
ATOM 951 C C . ARG A 1 126 ? 12.625 -5.633 -1.247 1.00 87.75 126 ARG A C 1
ATOM 953 O O . ARG A 1 126 ? 13.817 -5.359 -1.156 1.00 87.75 126 ARG A O 1
ATOM 960 N N . ASN A 1 127 ? 12.147 -6.832 -0.912 1.00 83.75 127 ASN A N 1
ATOM 961 C CA . ASN A 1 127 ? 13.019 -7.917 -0.455 1.00 83.75 127 ASN A CA 1
ATOM 962 C C . ASN A 1 127 ? 13.989 -8.376 -1.561 1.00 83.75 127 ASN A C 1
ATOM 964 O O . ASN A 1 127 ? 15.141 -8.701 -1.272 1.00 83.75 127 ASN A O 1
ATOM 968 N N . ARG A 1 128 ? 13.540 -8.372 -2.823 1.00 74.69 128 ARG A N 1
ATOM 969 C CA . ARG A 1 128 ? 14.309 -8.794 -4.007 1.00 74.69 128 ARG A CA 1
ATOM 970 C C . ARG A 1 128 ? 15.340 -7.769 -4.481 1.00 74.69 128 ARG A C 1
ATOM 972 O O . ARG A 1 128 ? 16.382 -8.188 -4.978 1.00 74.69 128 ARG A O 1
ATOM 979 N N . ILE A 1 129 ? 15.108 -6.465 -4.315 1.00 70.38 129 ILE A N 1
ATOM 980 C CA . ILE A 1 129 ? 16.038 -5.406 -4.772 1.00 70.38 129 ILE A CA 1
ATOM 981 C C . ILE A 1 129 ? 17.416 -5.499 -4.089 1.00 70.38 129 ILE A C 1
ATOM 983 O O . ILE A 1 129 ? 18.424 -5.090 -4.658 1.00 70.38 129 ILE A O 1
ATOM 987 N N . HIS A 1 130 ? 17.509 -6.144 -2.923 1.00 54.97 130 HIS A N 1
ATOM 988 C CA . HIS A 1 130 ? 18.793 -6.461 -2.288 1.00 54.97 130 HIS A CA 1
ATOM 989 C C . HIS A 1 130 ? 19.547 -7.649 -2.920 1.00 54.97 130 HIS A C 1
ATOM 991 O O . HIS A 1 130 ? 20.726 -7.839 -2.625 1.00 54.97 130 HIS A O 1
ATOM 997 N N . ALA A 1 131 ? 18.889 -8.452 -3.759 1.00 47.75 131 ALA A N 1
ATOM 998 C CA . ALA A 1 131 ? 19.427 -9.683 -4.341 1.00 47.75 131 ALA A CA 1
ATOM 999 C C . ALA A 1 131 ? 19.666 -9.598 -5.858 1.00 47.75 131 ALA A C 1
ATOM 1001 O O . ALA A 1 131 ? 20.526 -10.312 -6.372 1.00 47.75 131 ALA A O 1
ATOM 1002 N N . ILE A 1 132 ? 18.924 -8.751 -6.577 1.00 51.84 132 ILE A N 1
ATOM 1003 C CA . ILE A 1 132 ? 19.001 -8.633 -8.037 1.00 51.84 132 ILE A CA 1
ATOM 1004 C C . ILE A 1 132 ? 19.047 -7.141 -8.397 1.00 51.84 132 ILE A C 1
ATOM 1006 O O . ILE A 1 132 ? 18.045 -6.450 -8.201 1.00 51.84 132 ILE A O 1
ATOM 1010 N N . PRO A 1 133 ? 20.178 -6.621 -8.915 1.00 53.75 133 PRO A N 1
ATOM 1011 C CA . PRO A 1 133 ? 20.209 -5.295 -9.521 1.00 53.75 133 PRO A CA 1
ATOM 1012 C C . PRO A 1 133 ? 19.149 -5.236 -10.623 1.00 53.75 133 PRO A C 1
ATOM 1014 O O . PRO A 1 133 ? 19.110 -6.121 -11.478 1.00 53.75 133 PRO A O 1
ATOM 1017 N N . LEU A 1 134 ? 18.274 -4.229 -10.587 1.00 53.88 134 LEU A N 1
ATOM 1018 C CA . LEU A 1 134 ? 17.246 -4.053 -11.610 1.00 53.88 134 LEU A CA 1
ATOM 1019 C C . LEU A 1 134 ? 17.944 -3.881 -12.964 1.00 53.88 134 LEU A C 1
ATOM 1021 O O . LEU A 1 134 ? 18.633 -2.887 -13.184 1.00 53.88 134 LEU A O 1
ATOM 1025 N N . ASP A 1 135 ? 17.792 -4.860 -13.856 1.00 54.06 135 ASP A N 1
ATOM 1026 C CA . ASP A 1 135 ? 18.287 -4.757 -15.225 1.00 54.06 135 ASP A CA 1
ATOM 1027 C C . ASP A 1 135 ? 17.387 -3.790 -15.998 1.00 54.06 135 ASP A C 1
ATOM 1029 O O . ASP A 1 135 ? 16.373 -4.171 -16.582 1.00 54.06 135 ASP A O 1
ATOM 1033 N N . THR A 1 136 ? 17.749 -2.513 -15.920 1.00 50.81 136 THR A N 1
ATOM 1034 C CA . THR A 1 136 ? 17.091 -1.377 -16.569 1.00 50.81 136 THR A CA 1
ATOM 1035 C C . THR A 1 136 ? 17.751 -1.009 -17.902 1.00 50.81 136 THR A C 1
ATOM 1037 O O . THR A 1 136 ? 17.396 -0.000 -18.515 1.00 50.81 136 THR A O 1
ATOM 1040 N N . GLN A 1 137 ? 18.699 -1.825 -18.393 1.00 49.09 137 GLN A N 1
ATOM 1041 C CA . GLN A 1 137 ? 19.448 -1.555 -19.630 1.00 49.09 137 GLN A CA 1
ATOM 1042 C C . GLN A 1 137 ? 18.622 -1.808 -20.900 1.00 49.09 137 GLN A C 1
ATOM 1044 O O . GLN A 1 137 ? 19.018 -1.419 -22.002 1.00 49.09 137 GLN A O 1
ATOM 1049 N N . HIS A 1 138 ? 17.453 -2.433 -20.762 1.00 51.75 138 HIS A N 1
ATOM 1050 C CA . HIS A 1 138 ? 16.614 -2.837 -21.876 1.00 51.75 138 HIS A CA 1
ATOM 1051 C C . HIS A 1 138 ? 15.585 -1.748 -22.214 1.00 51.75 138 HIS A C 1
ATOM 1053 O O . HIS A 1 138 ? 14.498 -1.669 -21.643 1.00 51.75 138 HIS A O 1
ATOM 1059 N N . GLN A 1 139 ? 15.924 -0.911 -23.196 1.00 50.47 139 GLN A N 1
ATOM 1060 C CA . GLN A 1 139 ? 14.973 -0.031 -23.875 1.00 50.47 139 GLN A CA 1
ATOM 1061 C C . GLN A 1 139 ? 14.200 -0.837 -24.923 1.00 50.47 139 GLN A C 1
ATOM 1063 O O . GLN A 1 139 ? 14.626 -0.975 -26.069 1.00 50.47 139 GLN A O 1
ATOM 1068 N N . LEU A 1 140 ? 13.077 -1.420 -24.515 1.00 50.84 140 LEU A N 1
ATOM 1069 C CA . LEU A 1 140 ? 12.253 -2.262 -25.379 1.00 50.84 140 LEU A CA 1
ATOM 1070 C C . LEU A 1 140 ? 11.103 -1.426 -25.946 1.00 50.84 140 LEU A C 1
ATOM 1072 O O . LEU A 1 140 ? 10.375 -0.772 -25.201 1.00 50.84 140 LEU A O 1
ATOM 1076 N N . SER A 1 141 ? 10.950 -1.417 -27.270 1.00 43.53 141 SER A N 1
ATOM 1077 C CA . SER A 1 141 ? 9.825 -0.754 -27.927 1.00 43.53 141 SER A CA 1
ATOM 1078 C C . SER A 1 141 ? 8.528 -1.523 -27.661 1.00 43.53 141 SER A C 1
ATOM 1080 O O . SER A 1 141 ? 8.461 -2.743 -27.827 1.00 43.53 141 SER A O 1
ATOM 1082 N N . ARG A 1 142 ? 7.464 -0.807 -27.278 1.00 44.00 142 ARG A N 1
ATOM 1083 C CA . ARG A 1 142 ? 6.102 -1.350 -27.354 1.00 44.00 142 ARG A CA 1
ATOM 1084 C C . ARG A 1 142 ? 5.735 -1.543 -28.830 1.00 44.00 142 ARG A C 1
ATOM 1086 O O . ARG A 1 142 ? 6.088 -0.727 -29.677 1.00 44.00 142 ARG A O 1
ATOM 1093 N N . SER A 1 143 ? 4.994 -2.601 -29.156 1.00 40.34 143 SER A N 1
ATOM 1094 C CA . SER A 1 143 ? 4.535 -2.890 -30.527 1.00 40.34 143 SER A CA 1
ATOM 1095 C C . SER A 1 143 ? 3.556 -1.846 -31.099 1.00 40.34 143 SER A C 1
ATOM 1097 O O . SER A 1 143 ? 3.287 -1.863 -32.297 1.00 40.34 143 SER A O 1
ATOM 1099 N N . TYR A 1 144 ? 3.063 -0.910 -30.281 1.00 42.09 144 TYR A N 1
ATOM 1100 C CA . TYR A 1 144 ? 2.294 0.262 -30.701 1.00 42.09 144 TYR A CA 1
ATOM 1101 C C . TYR A 1 144 ? 2.876 1.520 -30.034 1.00 42.09 144 TYR A C 1
ATOM 1103 O O . TYR A 1 144 ? 2.620 1.778 -28.861 1.00 42.09 144 TYR A O 1
ATOM 1111 N N . GLY A 1 145 ? 3.666 2.296 -30.783 1.00 36.25 145 GLY A N 1
ATOM 1112 C CA . GLY A 1 145 ? 4.197 3.599 -30.354 1.00 36.25 145 GLY A CA 1
ATOM 1113 C C . GLY A 1 145 ? 5.726 3.653 -30.254 1.00 36.25 145 GLY A C 1
ATOM 1114 O O . GLY A 1 145 ? 6.370 2.755 -29.727 1.00 36.25 145 GLY A O 1
ATOM 1115 N N . SER A 1 146 ? 6.320 4.735 -30.764 1.00 36.75 146 SER A N 1
ATOM 1116 C CA . SER A 1 146 ? 7.774 4.953 -30.852 1.00 36.75 146 SER A CA 1
ATOM 1117 C C . SER A 1 146 ? 8.431 5.415 -29.541 1.00 36.75 146 SER A C 1
ATOM 1119 O O . SER A 1 146 ? 9.495 6.030 -29.580 1.00 36.75 146 SER A O 1
ATOM 1121 N N . SER A 1 147 ? 7.796 5.197 -28.387 1.00 44.66 147 SER A N 1
ATOM 1122 C CA . SER A 1 147 ? 8.328 5.603 -27.085 1.00 44.66 147 SER A CA 1
ATOM 1123 C C . SER A 1 147 ? 9.168 4.474 -26.493 1.00 44.66 147 SER A C 1
ATOM 1125 O O . SER A 1 147 ? 8.638 3.423 -26.133 1.00 44.66 147 SER A O 1
ATOM 1127 N N . THR A 1 148 ? 10.477 4.681 -26.395 1.00 52.16 148 THR A N 1
ATOM 1128 C CA . THR A 1 148 ? 11.390 3.796 -25.670 1.00 52.16 148 THR A CA 1
ATOM 1129 C C . THR A 1 148 ? 11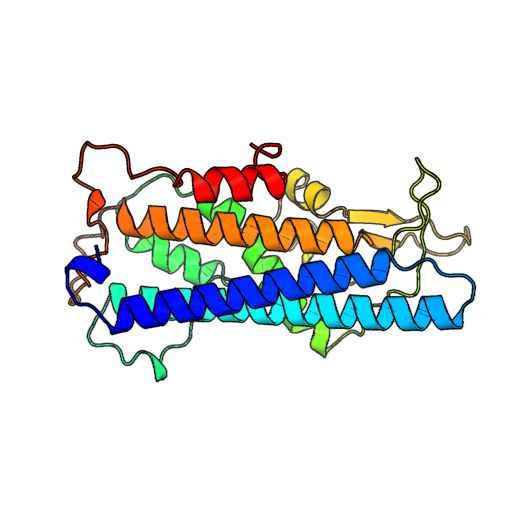.087 3.884 -24.175 1.00 52.16 148 THR A C 1
ATOM 1131 O O . THR A 1 148 ? 11.391 4.884 -23.534 1.00 52.16 148 THR A O 1
ATOM 1134 N N . THR A 1 149 ? 10.451 2.852 -23.622 1.00 59.41 149 THR A N 1
ATOM 1135 C CA . THR A 1 149 ? 10.178 2.732 -22.183 1.00 59.41 149 THR A CA 1
ATOM 1136 C C . THR A 1 149 ? 11.355 2.066 -21.482 1.00 59.41 149 THR A C 1
ATOM 1138 O O . THR A 1 149 ? 11.892 1.078 -21.990 1.00 59.41 149 THR A O 1
ATOM 1141 N N . VAL A 1 150 ? 11.757 2.586 -20.320 1.00 66.12 150 VAL A N 1
ATOM 1142 C CA . VAL A 1 150 ? 12.723 1.902 -19.449 1.00 66.12 150 VAL A CA 1
ATOM 1143 C C . VAL A 1 150 ? 11.991 0.744 -18.782 1.00 66.12 150 VAL A C 1
ATOM 1145 O O . VAL A 1 150 ? 11.058 0.952 -18.006 1.00 66.12 150 VAL A O 1
ATOM 1148 N N . ALA A 1 151 ? 12.380 -0.478 -19.128 1.00 73.12 151 ALA A N 1
ATOM 1149 C CA . ALA A 1 151 ? 11.739 -1.676 -18.618 1.00 73.12 151 ALA A CA 1
ATOM 1150 C C . ALA A 1 151 ? 12.547 -2.280 -17.461 1.00 73.12 151 ALA A C 1
ATOM 1152 O O . ALA A 1 151 ? 13.775 -2.256 -17.480 1.00 73.12 151 ALA A O 1
ATOM 1153 N N . ILE A 1 152 ? 11.856 -2.846 -16.473 1.00 75.50 152 ILE A N 1
ATOM 1154 C CA . ILE A 1 152 ? 12.440 -3.752 -15.481 1.00 75.50 152 ILE A CA 1
ATOM 1155 C C . ILE A 1 152 ? 12.193 -5.181 -15.952 1.00 75.50 152 ILE A C 1
ATOM 1157 O O . ILE A 1 152 ? 11.050 -5.557 -16.218 1.00 75.50 152 ILE A O 1
ATOM 11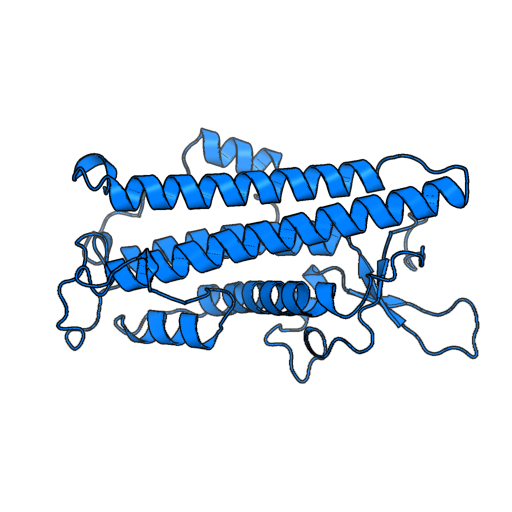61 N N . THR A 1 153 ? 13.244 -5.996 -15.999 1.00 77.25 153 THR A N 1
ATOM 1162 C CA . THR A 1 153 ? 13.110 -7.439 -16.230 1.00 77.25 153 THR A CA 1
ATOM 1163 C C . THR A 1 153 ? 12.503 -8.134 -15.010 1.00 77.25 153 THR A C 1
ATOM 1165 O O . THR A 1 153 ? 13.051 -8.074 -13.913 1.00 77.25 153 THR A O 1
ATOM 1168 N N . LEU A 1 154 ? 11.382 -8.828 -15.219 1.00 75.94 154 LEU A N 1
ATOM 1169 C CA . LEU A 1 154 ? 10.657 -9.604 -14.205 1.00 75.94 154 LEU A CA 1
ATOM 1170 C C . LEU A 1 154 ? 10.916 -11.117 -14.301 1.00 75.94 154 LEU A C 1
ATOM 1172 O O . LEU A 1 154 ? 10.356 -11.896 -13.534 1.00 75.94 154 LEU A O 1
ATOM 1176 N N . ASN A 1 155 ? 11.739 -11.566 -15.250 1.00 71.94 155 ASN A N 1
ATOM 1177 C CA . ASN A 1 155 ? 12.075 -12.982 -15.390 1.00 71.94 155 ASN A CA 1
ATOM 1178 C C . ASN A 1 155 ? 12.684 -13.547 -14.097 1.00 71.94 155 ASN A C 1
ATOM 1180 O O . ASN A 1 155 ? 13.650 -13.000 -13.569 1.00 71.94 155 ASN A O 1
ATOM 1184 N N . GLY A 1 156 ? 12.153 -14.678 -13.625 1.00 68.56 156 GLY A N 1
ATOM 1185 C CA . GLY A 1 156 ? 12.610 -15.319 -12.389 1.00 68.56 156 GLY A CA 1
ATOM 1186 C C . GLY A 1 156 ? 12.130 -14.629 -11.106 1.00 68.56 156 GLY A C 1
ATOM 1187 O O . GLY A 1 156 ? 12.557 -15.014 -10.014 1.00 68.56 156 GLY A O 1
ATOM 1188 N N . LEU A 1 157 ? 11.257 -13.621 -11.216 1.00 76.81 157 LEU A N 1
ATOM 1189 C CA . LEU A 1 157 ? 10.488 -13.088 -10.096 1.00 76.81 157 LEU A CA 1
ATOM 1190 C C . LEU A 1 157 ? 9.178 -13.873 -9.977 1.00 76.81 157 LEU A C 1
ATOM 1192 O O . LEU A 1 157 ? 8.194 -13.576 -10.656 1.00 76.81 157 LEU A O 1
ATOM 1196 N N . GLU A 1 158 ? 9.182 -14.878 -9.099 1.00 79.25 158 GLU A N 1
ATOM 1197 C CA . GLU A 1 158 ? 8.011 -15.711 -8.785 1.00 79.25 158 GLU A CA 1
ATOM 1198 C C . GLU A 1 158 ? 6.807 -14.854 -8.353 1.00 79.25 158 GLU A C 1
ATOM 1200 O O . GLU A 1 158 ? 5.658 -15.210 -8.575 1.00 79.25 158 GLU A O 1
ATOM 1205 N N . GLU A 1 159 ? 7.053 -13.661 -7.814 1.00 81.62 159 GLU A N 1
ATOM 1206 C CA . GLU A 1 159 ? 6.048 -12.699 -7.359 1.00 81.62 159 GLU A CA 1
ATOM 1207 C C . GLU A 1 159 ? 5.087 -12.215 -8.454 1.00 81.62 159 GLU A C 1
ATOM 1209 O O . GLU A 1 159 ? 3.998 -11.728 -8.142 1.00 81.62 159 GLU A O 1
ATOM 1214 N N . PHE A 1 160 ? 5.495 -12.320 -9.720 1.00 81.56 160 PHE A N 1
ATOM 1215 C CA . PHE A 1 160 ? 4.684 -11.966 -10.885 1.00 81.56 160 PHE A CA 1
ATOM 1216 C C . PHE A 1 160 ? 4.256 -13.191 -11.698 1.00 81.56 160 PHE A C 1
ATOM 1218 O O . PHE A 1 160 ? 3.628 -13.046 -12.750 1.00 81.56 160 PHE A O 1
ATOM 1225 N N . GLU A 1 161 ? 4.589 -14.399 -11.241 1.00 81.12 161 GLU A N 1
ATOM 1226 C CA . GLU A 1 161 ? 4.111 -15.624 -11.865 1.00 81.12 161 GLU A CA 1
ATOM 1227 C C . GLU A 1 161 ? 2.646 -15.870 -11.476 1.00 81.12 161 GLU A C 1
ATOM 1229 O O . GLU A 1 161 ? 2.330 -15.873 -10.283 1.00 81.12 161 GLU A O 1
ATOM 1234 N N . PRO A 1 162 ? 1.746 -16.161 -12.440 1.00 79.12 162 PRO A N 1
ATOM 1235 C CA . PRO A 1 162 ? 0.324 -16.393 -12.163 1.00 79.12 162 PRO A CA 1
ATOM 1236 C C . PRO A 1 162 ? 0.029 -17.502 -11.142 1.00 79.12 162 PRO A C 1
ATOM 1238 O O . PRO A 1 162 ? -1.067 -17.560 -10.598 1.00 79.12 162 PRO A O 1
ATOM 1241 N N . ALA A 1 163 ? 0.980 -18.413 -10.910 1.00 78.81 163 ALA A N 1
ATOM 1242 C CA . ALA A 1 163 ? 0.836 -19.516 -9.962 1.00 78.81 163 ALA A CA 1
ATOM 1243 C C . ALA A 1 163 ? 1.120 -19.123 -8.501 1.00 78.81 163 ALA A C 1
ATOM 1245 O O . ALA A 1 163 ? 0.720 -19.850 -7.593 1.00 78.81 163 ALA A O 1
ATOM 1246 N N . VAL A 1 164 ? 1.831 -18.016 -8.274 1.00 82.94 164 VAL A N 1
ATOM 1247 C CA . VAL A 1 164 ? 2.335 -17.606 -6.951 1.00 82.94 164 VAL A CA 1
ATOM 1248 C C . VAL A 1 164 ? 1.776 -16.246 -6.543 1.00 82.94 164 VAL A C 1
ATOM 1250 O O . VAL A 1 164 ? 1.502 -16.017 -5.365 1.00 82.94 164 VAL A O 1
ATOM 1253 N N . THR A 1 165 ? 1.592 -15.343 -7.505 1.00 85.94 165 THR A N 1
ATOM 1254 C CA . THR A 1 165 ? 1.094 -13.996 -7.246 1.00 85.94 165 THR A CA 1
ATOM 1255 C C . THR A 1 165 ? -0.363 -14.013 -6.764 1.00 85.94 165 THR A C 1
ATOM 1257 O O . THR A 1 165 ? -1.182 -14.762 -7.299 1.00 85.94 165 THR A O 1
ATOM 1260 N N . PRO A 1 166 ? -0.730 -13.183 -5.770 1.00 89.31 166 PRO A N 1
ATOM 1261 C CA . PRO A 1 166 ? -2.125 -12.992 -5.380 1.00 89.31 166 PRO A CA 1
ATOM 1262 C C . PRO A 1 166 ? -2.899 -12.103 -6.369 1.00 89.31 166 PRO A C 1
ATOM 1264 O O . PRO A 1 166 ? -4.112 -11.960 -6.234 1.00 89.31 166 PRO A O 1
ATOM 1267 N N . LEU A 1 167 ? -2.214 -11.490 -7.341 1.00 90.38 167 LEU A N 1
ATOM 1268 C CA . LEU A 1 167 ? -2.828 -10.622 -8.341 1.00 90.38 167 LEU A CA 1
ATOM 1269 C C . LEU A 1 167 ? -3.566 -11.429 -9.413 1.00 90.38 167 LEU A C 1
ATOM 1271 O O . LEU A 1 167 ? -3.055 -12.415 -9.944 1.00 90.38 167 LEU A O 1
ATOM 1275 N N . ASN A 1 168 ? -4.752 -10.965 -9.795 1.00 90.00 168 ASN A N 1
ATOM 1276 C CA . ASN A 1 168 ? -5.427 -11.449 -10.995 1.00 90.00 168 ASN A CA 1
ATOM 1277 C C . ASN A 1 168 ? -4.829 -10.817 -12.271 1.00 90.00 168 ASN A C 1
ATOM 1279 O O . ASN A 1 168 ? -3.989 -9.917 -12.207 1.00 90.00 168 ASN A O 1
ATOM 1283 N N . GLN A 1 169 ? -5.265 -11.286 -13.445 1.00 86.75 169 GLN A N 1
ATOM 1284 C CA . GLN A 1 169 ? -4.725 -10.810 -14.722 1.00 86.75 169 GLN A CA 1
ATOM 1285 C C . GLN A 1 169 ? -4.952 -9.307 -14.938 1.00 86.75 169 GLN A C 1
ATOM 1287 O O . GLN A 1 169 ? -4.015 -8.613 -15.316 1.00 86.75 169 GLN A O 1
ATOM 1292 N N . ASP A 1 170 ? -6.146 -8.791 -14.638 1.00 88.50 170 ASP A N 1
ATOM 1293 C CA . ASP A 1 170 ? -6.450 -7.365 -14.806 1.00 88.50 170 ASP A CA 1
ATOM 1294 C C . ASP A 1 170 ? -5.550 -6.492 -13.917 1.00 88.50 170 ASP A C 1
ATOM 1296 O O . ASP A 1 170 ? -5.113 -5.413 -14.317 1.00 88.50 170 ASP A O 1
ATOM 1300 N N . GLN A 1 171 ? -5.245 -6.960 -12.705 1.00 90.94 171 GLN A N 1
ATOM 1301 C CA . GLN A 1 171 ? -4.327 -6.288 -11.790 1.00 90.94 171 GLN A CA 1
ATOM 1302 C C . GLN A 1 171 ? -2.880 -6.342 -12.286 1.00 90.94 171 GLN A C 1
ATOM 1304 O O . GLN A 1 171 ? -2.173 -5.339 -12.211 1.00 90.94 171 GLN A O 1
ATOM 1309 N N . LEU A 1 172 ? -2.437 -7.483 -12.821 1.00 88.62 172 LEU A N 1
ATOM 1310 C CA . LEU A 1 172 ? -1.118 -7.603 -13.447 1.00 88.62 172 LEU A CA 1
ATOM 1311 C C . LEU A 1 172 ? -0.990 -6.656 -14.645 1.00 88.62 172 LEU A C 1
ATOM 1313 O O . LEU A 1 172 ? -0.000 -5.935 -14.750 1.00 88.62 172 LEU A O 1
ATOM 1317 N N . ASP A 1 173 ? -2.007 -6.588 -15.500 1.00 87.25 173 ASP A N 1
ATOM 1318 C CA . ASP A 1 173 ? -2.010 -5.725 -16.682 1.00 87.25 173 ASP A CA 1
ATOM 1319 C C . ASP A 1 173 ? -1.905 -4.236 -16.301 1.00 87.25 173 ASP A C 1
ATOM 1321 O O . ASP A 1 173 ? -1.185 -3.475 -16.955 1.00 87.25 173 ASP A O 1
ATOM 1325 N N . ARG A 1 174 ? -2.526 -3.815 -15.188 1.00 89.50 174 ARG A N 1
ATOM 1326 C CA . ARG A 1 174 ? -2.392 -2.448 -14.635 1.00 89.50 174 ARG A CA 1
ATOM 1327 C C . ARG A 1 174 ? -0.983 -2.105 -14.155 1.00 89.50 174 ARG A C 1
ATOM 1329 O O . ARG A 1 174 ? -0.634 -0.926 -14.102 1.00 89.50 174 ARG A O 1
ATOM 1336 N N . LEU A 1 175 ? -0.161 -3.101 -13.825 1.00 89.31 175 LEU A N 1
ATOM 1337 C CA . LEU A 1 175 ? 1.254 -2.889 -13.501 1.00 89.31 175 LEU A CA 1
ATOM 1338 C C . LEU A 1 175 ? 2.104 -2.622 -14.751 1.00 89.31 175 LEU A C 1
ATOM 1340 O O . LEU A 1 175 ? 3.307 -2.389 -14.639 1.00 89.31 175 LEU A O 1
ATOM 1344 N N . GLY A 1 176 ? 1.496 -2.635 -15.942 1.00 85.81 176 GLY A N 1
ATOM 1345 C CA . GLY A 1 176 ? 2.187 -2.365 -17.193 1.00 85.81 176 GLY A CA 1
ATOM 1346 C C . GLY A 1 176 ? 3.192 -3.457 -17.533 1.00 85.81 176 GLY A C 1
ATOM 1347 O O . GLY A 1 176 ? 4.255 -3.145 -18.067 1.00 85.81 176 GLY A O 1
ATOM 1348 N N . VAL A 1 177 ? 2.878 -4.709 -17.193 1.00 85.75 177 VAL A N 1
ATOM 1349 C CA . VAL A 1 177 ? 3.686 -5.889 -17.521 1.00 85.75 177 VAL A CA 1
ATOM 1350 C C . VAL A 1 177 ? 3.432 -6.332 -18.964 1.00 85.75 177 VAL A C 1
ATOM 1352 O O . VAL A 1 177 ? 2.307 -6.283 -19.457 1.00 85.75 177 VAL A O 1
ATOM 1355 N N . TRP A 1 178 ? 4.465 -6.788 -19.671 1.00 81.31 178 TRP A N 1
ATOM 1356 C CA . TRP A 1 178 ? 4.314 -7.425 -20.981 1.00 81.31 178 TRP A CA 1
ATOM 1357 C C . TRP A 1 178 ? 5.411 -8.454 -21.250 1.00 81.31 178 TRP A C 1
ATOM 1359 O O . TRP A 1 178 ? 6.465 -8.480 -20.615 1.00 81.31 178 TRP A O 1
ATOM 1369 N N . LYS A 1 179 ? 5.171 -9.311 -22.247 1.00 79.06 179 LYS A N 1
ATOM 1370 C CA . LYS A 1 179 ? 6.208 -10.173 -22.824 1.00 79.06 179 LYS A CA 1
ATOM 1371 C C . LYS A 1 179 ? 6.920 -9.422 -23.944 1.00 79.06 179 LYS A C 1
ATOM 1373 O O . LYS A 1 179 ? 6.370 -9.251 -25.031 1.00 79.06 179 LYS A O 1
ATOM 1378 N N . ALA A 1 180 ? 8.140 -8.976 -23.686 1.00 71.50 180 ALA A N 1
ATOM 1379 C CA . ALA A 1 180 ? 9.009 -8.382 -24.682 1.00 71.50 180 ALA A CA 1
ATOM 1380 C C . ALA A 1 180 ? 9.593 -9.453 -25.610 1.00 71.50 180 ALA A C 1
ATOM 1382 O O . ALA A 1 180 ? 10.147 -10.464 -25.168 1.00 71.50 180 ALA A O 1
ATOM 1383 N N . GLN A 1 181 ? 9.481 -9.217 -26.916 1.00 64.56 181 GLN A N 1
ATOM 1384 C CA . GLN A 1 181 ? 10.175 -10.016 -27.920 1.00 64.56 181 GLN A CA 1
ATOM 1385 C C . GLN A 1 181 ? 11.645 -9.588 -27.960 1.00 64.56 181 GLN A C 1
ATOM 1387 O O . GLN A 1 181 ? 11.937 -8.393 -27.998 1.00 64.56 181 GLN A O 1
ATOM 1392 N N . SER A 1 182 ? 12.568 -10.553 -27.940 1.00 60.12 182 SER A N 1
ATOM 1393 C CA . SER A 1 182 ? 13.981 -10.241 -28.158 1.00 60.12 182 SER A CA 1
ATOM 1394 C C . SER A 1 182 ? 14.191 -9.772 -29.600 1.00 60.12 182 SER A C 1
ATOM 1396 O O . SER A 1 182 ? 13.567 -10.283 -30.532 1.00 60.12 182 SER A O 1
ATOM 1398 N N . SER A 1 183 ? 15.110 -8.823 -29.793 1.00 55.16 183 SER A N 1
ATOM 1399 C CA . SER A 1 183 ? 15.608 -8.438 -31.119 1.00 55.16 183 SER A CA 1
ATOM 1400 C C . SER A 1 183 ? 16.362 -9.581 -31.814 1.00 55.16 183 SER A C 1
ATOM 1402 O O . SER A 1 183 ? 16.548 -9.546 -33.031 1.00 55.16 183 SER A O 1
ATOM 1404 N N . ASN A 1 184 ? 16.764 -10.614 -31.064 1.00 55.81 184 ASN A N 1
ATOM 1405 C CA . ASN A 1 184 ? 17.336 -11.848 -31.577 1.00 55.81 184 ASN A CA 1
ATOM 1406 C C . ASN A 1 184 ? 16.277 -12.976 -31.574 1.00 55.81 184 ASN A C 1
ATOM 1408 O O . ASN A 1 184 ? 15.842 -13.389 -30.498 1.00 55.81 184 ASN A O 1
ATOM 1412 N N . PRO A 1 185 ? 15.908 -13.547 -32.738 1.00 57.91 185 PRO A N 1
ATOM 1413 C CA . PRO A 1 185 ? 14.877 -14.587 -32.843 1.00 57.91 185 PRO A CA 1
ATOM 1414 C C . PRO A 1 185 ? 15.240 -15.914 -32.153 1.00 57.91 185 PRO A C 1
ATOM 1416 O O . PRO A 1 185 ? 14.384 -16.784 -32.017 1.00 57.91 185 PRO A O 1
ATOM 1419 N N . PHE A 1 186 ? 16.494 -16.084 -31.723 1.00 64.62 186 PHE A N 1
ATOM 1420 C CA . PHE A 1 186 ? 16.965 -17.263 -30.992 1.00 64.62 186 PHE A CA 1
ATOM 1421 C C . PHE A 1 186 ? 16.997 -17.070 -29.470 1.00 64.62 186 PHE A C 1
ATOM 1423 O O . PHE A 1 186 ? 17.317 -18.012 -28.747 1.00 64.62 186 PHE A O 1
ATOM 1430 N N . GLN A 1 187 ? 16.690 -15.870 -28.971 1.00 60.72 187 GLN A N 1
ATOM 1431 C CA . GLN A 1 187 ? 16.597 -15.608 -27.537 1.00 60.72 187 GLN A CA 1
ATOM 1432 C C . GLN A 1 187 ? 15.147 -15.724 -27.044 1.00 60.72 187 GLN A C 1
ATOM 1434 O O . GLN A 1 187 ? 14.220 -15.323 -27.753 1.00 60.72 187 GLN A O 1
ATOM 1439 N N . PRO A 1 188 ? 14.931 -16.255 -25.826 1.00 66.06 188 PRO A N 1
ATOM 1440 C CA . PRO A 1 188 ? 13.599 -16.346 -25.247 1.00 66.06 188 PRO A CA 1
ATOM 1441 C C . PRO A 1 188 ? 13.005 -14.950 -25.015 1.00 66.06 188 PRO A C 1
ATOM 1443 O O . PRO A 1 188 ? 13.723 -13.994 -24.724 1.00 66.06 188 PRO A O 1
ATOM 1446 N N . SER A 1 189 ? 11.679 -14.840 -25.126 1.00 67.56 189 SER A N 1
ATOM 1447 C CA . SER A 1 189 ? 10.954 -13.623 -24.750 1.00 67.56 189 SER A CA 1
ATOM 1448 C C . SER A 1 189 ? 11.190 -13.294 -23.276 1.00 67.56 189 SER A C 1
ATOM 1450 O O . SER A 1 189 ? 11.140 -14.199 -22.441 1.00 67.56 189 SER A O 1
ATOM 1452 N N . ALA A 1 190 ? 11.376 -12.017 -22.952 1.00 72.19 190 ALA A N 1
ATOM 1453 C CA . ALA A 1 190 ? 11.526 -11.563 -21.576 1.00 72.19 190 ALA A CA 1
ATOM 1454 C C . ALA A 1 190 ? 10.200 -11.030 -21.032 1.00 72.19 190 ALA A C 1
ATOM 1456 O O . ALA A 1 190 ? 9.501 -10.286 -21.714 1.00 72.19 190 ALA A O 1
ATOM 1457 N N . TYR A 1 191 ? 9.844 -11.408 -19.810 1.00 79.19 191 TYR A N 1
ATOM 1458 C CA . TYR A 1 191 ? 8.752 -10.787 -19.078 1.00 79.19 191 TYR A CA 1
ATOM 1459 C C . TYR A 1 191 ? 9.278 -9.536 -18.388 1.00 79.19 191 TYR A C 1
ATOM 1461 O O . TYR A 1 191 ? 10.276 -9.595 -17.667 1.00 79.19 191 TYR A O 1
ATOM 1469 N N . VAL A 1 192 ? 8.660 -8.397 -18.671 1.00 80.00 192 VAL A N 1
ATOM 1470 C CA . VAL A 1 192 ? 9.155 -7.086 -18.256 1.00 80.00 192 VAL A CA 1
ATOM 1471 C C . VAL A 1 192 ? 7.999 -6.192 -17.814 1.00 80.00 192 VAL A C 1
ATOM 1473 O O . VAL A 1 192 ? 6.849 -6.453 -18.163 1.00 80.00 192 VAL A O 1
ATOM 1476 N N . ALA A 1 193 ? 8.303 -5.129 -17.076 1.00 83.50 193 ALA A N 1
ATOM 1477 C CA . ALA A 1 193 ? 7.352 -4.080 -16.715 1.00 83.50 193 ALA A CA 1
ATOM 1478 C C . ALA A 1 193 ? 7.904 -2.694 -17.026 1.00 83.50 193 ALA A C 1
ATOM 1480 O O . ALA A 1 193 ? 9.108 -2.466 -16.939 1.00 83.50 193 ALA A O 1
ATOM 1481 N N . ASP A 1 194 ? 7.020 -1.755 -17.342 1.00 85.12 194 ASP A N 1
ATOM 1482 C CA . ASP A 1 194 ? 7.384 -0.357 -17.550 1.00 85.12 194 ASP A CA 1
ATOM 1483 C C . ASP A 1 194 ? 7.560 0.273 -16.176 1.00 85.12 194 ASP A C 1
ATOM 1485 O O . ASP A 1 194 ? 6.609 0.325 -15.399 1.00 85.12 194 ASP A O 1
ATOM 1489 N N . ILE A 1 195 ? 8.771 0.732 -15.862 1.00 85.62 195 ILE A N 1
ATOM 1490 C CA . ILE A 1 195 ? 9.097 1.189 -14.509 1.00 85.62 195 ILE A CA 1
ATOM 1491 C C . ILE A 1 195 ? 8.245 2.392 -14.087 1.00 85.62 195 ILE A C 1
ATOM 1493 O O . ILE A 1 195 ? 7.887 2.496 -12.916 1.00 85.62 195 ILE A O 1
ATOM 1497 N N . ALA A 1 196 ? 7.875 3.267 -15.029 1.00 86.31 196 ALA A N 1
ATOM 1498 C CA . ALA A 1 196 ? 6.998 4.400 -14.755 1.00 86.31 196 ALA A CA 1
ATOM 1499 C C . ALA A 1 196 ? 5.594 3.927 -14.364 1.00 86.31 196 ALA A C 1
ATOM 1501 O O . ALA A 1 196 ? 5.122 4.283 -13.286 1.00 86.31 196 ALA A O 1
ATOM 1502 N N . THR A 1 197 ? 4.962 3.097 -15.202 1.00 88.62 197 THR A N 1
ATOM 1503 C CA . THR A 1 197 ? 3.631 2.524 -14.933 1.00 88.62 197 THR A CA 1
ATOM 1504 C C . THR A 1 197 ? 3.629 1.694 -13.650 1.00 88.62 197 THR A C 1
ATOM 1506 O O . THR A 1 197 ? 2.748 1.848 -12.812 1.00 88.62 197 THR A O 1
ATOM 1509 N N . LEU A 1 198 ? 4.639 0.847 -13.451 1.00 90.50 198 LEU A N 1
ATOM 1510 C CA . LEU A 1 198 ? 4.767 0.026 -12.251 1.00 90.50 198 LEU A CA 1
ATOM 1511 C C . LEU A 1 198 ? 4.859 0.896 -10.991 1.00 90.50 198 LEU A C 1
ATOM 1513 O O . LEU A 1 198 ? 4.142 0.655 -10.022 1.00 90.50 198 LEU A O 1
ATOM 1517 N N . ALA A 1 199 ? 5.722 1.916 -10.998 1.00 91.31 199 ALA A N 1
ATOM 1518 C CA . ALA A 1 199 ? 5.920 2.797 -9.853 1.00 91.31 199 ALA A CA 1
ATOM 1519 C C . ALA A 1 199 ? 4.656 3.592 -9.509 1.00 91.31 199 ALA A C 1
ATOM 1521 O O . ALA A 1 199 ? 4.251 3.629 -8.345 1.00 91.31 199 ALA A O 1
ATOM 1522 N N . THR A 1 200 ? 4.016 4.202 -10.508 1.00 91.19 200 THR A N 1
ATOM 1523 C CA . THR A 1 200 ? 2.810 5.007 -10.294 1.00 91.19 200 THR A CA 1
ATOM 1524 C C . THR A 1 200 ? 1.637 4.141 -9.854 1.00 91.19 200 THR A C 1
ATOM 1526 O O . THR A 1 200 ? 1.004 4.479 -8.856 1.00 91.19 200 THR A O 1
ATOM 1529 N N . THR A 1 201 ? 1.391 2.993 -10.493 1.00 92.81 201 THR A N 1
ATOM 1530 C CA . THR A 1 201 ? 0.317 2.076 -10.084 1.00 92.81 201 THR A CA 1
ATOM 1531 C C . THR A 1 201 ? 0.535 1.582 -8.653 1.00 92.81 201 THR A C 1
ATOM 1533 O O . THR A 1 201 ? -0.357 1.727 -7.821 1.00 92.81 201 THR A O 1
ATOM 1536 N N . LEU A 1 202 ? 1.725 1.077 -8.304 1.00 94.88 202 LEU A N 1
ATOM 1537 C CA . LEU A 1 202 ? 1.996 0.582 -6.947 1.00 94.88 202 LEU A CA 1
ATOM 1538 C C . LEU A 1 202 ? 1.864 1.676 -5.880 1.00 94.88 202 LEU A C 1
ATOM 1540 O O . LEU A 1 202 ? 1.309 1.430 -4.805 1.00 94.88 202 LEU A O 1
ATOM 1544 N N . PHE A 1 203 ? 2.346 2.888 -6.162 1.00 94.88 203 PHE A N 1
ATOM 1545 C CA . PHE A 1 203 ? 2.184 4.029 -5.265 1.00 94.88 203 PHE A CA 1
ATOM 1546 C C . PHE A 1 203 ? 0.701 4.354 -5.037 1.00 94.88 203 PHE A C 1
ATOM 1548 O O . PHE A 1 203 ? 0.261 4.455 -3.890 1.00 94.88 203 PHE A O 1
ATOM 1555 N N . MET A 1 204 ? -0.077 4.459 -6.114 1.00 91.69 204 MET A N 1
ATOM 1556 C CA . MET A 1 204 ? -1.488 4.846 -6.063 1.00 91.69 204 MET A CA 1
ATOM 1557 C C . MET A 1 204 ? -2.362 3.790 -5.388 1.00 91.69 204 MET A C 1
ATOM 1559 O O . MET A 1 204 ? -3.169 4.130 -4.520 1.00 91.69 204 MET A O 1
ATOM 1563 N N . GLU A 1 205 ? -2.167 2.513 -5.717 1.00 94.44 205 GLU A N 1
ATOM 1564 C CA . GLU A 1 205 ? -2.892 1.412 -5.079 1.00 94.44 205 GLU A CA 1
ATOM 1565 C C . GLU A 1 205 ? -2.516 1.285 -3.595 1.00 94.44 205 GLU A C 1
ATOM 1567 O O . GLU A 1 205 ? -3.366 0.951 -2.775 1.00 94.44 205 GLU A O 1
ATOM 1572 N N . THR A 1 206 ? -1.292 1.656 -3.192 1.00 95.00 206 THR A N 1
ATOM 1573 C CA . THR A 1 206 ? -0.934 1.722 -1.762 1.00 95.00 206 THR A CA 1
ATOM 1574 C C . THR A 1 206 ? -1.681 2.832 -1.027 1.00 95.00 206 THR A C 1
ATOM 1576 O O . THR A 1 206 ? -2.089 2.638 0.118 1.00 95.00 206 THR A O 1
ATOM 1579 N N . LEU A 1 207 ? -1.869 4.002 -1.645 1.00 93.62 207 LEU A N 1
ATOM 1580 C CA . LEU A 1 207 ? -2.657 5.074 -1.028 1.00 93.62 207 LEU A CA 1
ATOM 1581 C C . LEU A 1 207 ? -4.112 4.638 -0.832 1.00 93.62 207 LEU A C 1
ATOM 1583 O O . LEU A 1 207 ? -4.635 4.783 0.272 1.00 93.62 207 LEU A O 1
ATOM 1587 N N . ARG A 1 208 ? -4.716 4.039 -1.867 1.00 92.81 208 ARG A N 1
ATOM 1588 C CA . ARG A 1 208 ? -6.068 3.460 -1.803 1.00 92.81 208 ARG A CA 1
ATOM 1589 C C . ARG A 1 208 ? -6.161 2.375 -0.735 1.00 92.81 208 ARG A C 1
ATOM 1591 O O . ARG A 1 208 ? -7.069 2.400 0.084 1.00 92.81 208 ARG A O 1
ATOM 1598 N N . TYR A 1 209 ? -5.175 1.481 -0.677 1.00 96.12 209 TYR A N 1
ATOM 1599 C CA . TYR A 1 209 ? -5.100 0.433 0.336 1.00 96.12 209 TYR A CA 1
ATOM 1600 C C . TYR A 1 209 ? -5.100 0.997 1.756 1.00 96.12 209 TYR A C 1
ATOM 1602 O O . TYR A 1 209 ? -5.859 0.534 2.600 1.00 96.12 209 TYR A O 1
ATOM 1610 N N . LEU A 1 210 ? -4.269 2.004 2.038 1.00 94.88 210 LEU A N 1
ATOM 1611 C CA . LEU A 1 210 ? -4.197 2.602 3.371 1.00 94.88 210 LEU A CA 1
ATOM 1612 C C . LEU A 1 210 ? -5.461 3.391 3.726 1.00 94.88 210 LEU A C 1
ATOM 1614 O O . LEU A 1 210 ? -5.855 3.398 4.893 1.00 94.88 210 LEU A O 1
ATOM 1618 N N . GLU A 1 211 ? -6.097 4.043 2.754 1.00 91.81 211 GLU A N 1
ATOM 1619 C CA . GLU A 1 211 ? -7.390 4.708 2.935 1.00 91.81 211 GLU A CA 1
ATOM 1620 C C . GLU A 1 211 ? -8.482 3.692 3.283 1.00 91.81 211 GLU A C 1
ATOM 1622 O O . GLU A 1 211 ? -9.089 3.793 4.351 1.00 91.81 211 GLU A O 1
ATOM 1627 N N . GLU A 1 212 ? -8.656 2.656 2.463 1.00 93.25 212 GLU A N 1
ATOM 1628 C CA . GLU A 1 212 ? -9.657 1.614 2.699 1.00 93.25 212 GLU A CA 1
ATOM 1629 C C . GLU A 1 212 ? -9.377 0.816 3.968 1.00 93.25 212 GLU A C 1
ATOM 1631 O O . GLU A 1 212 ? -10.291 0.512 4.732 1.00 93.25 212 GLU A O 1
ATOM 1636 N N . PHE A 1 213 ? -8.110 0.568 4.293 1.00 95.19 213 PHE A N 1
ATOM 1637 C CA . PHE A 1 213 ? -7.733 -0.023 5.571 1.00 95.19 213 PHE A CA 1
ATOM 1638 C C . PHE A 1 213 ? -8.147 0.871 6.751 1.00 95.19 213 PHE A C 1
ATOM 1640 O O . PHE A 1 213 ? -8.677 0.379 7.749 1.00 95.19 213 PHE A O 1
ATOM 1647 N N . SER A 1 214 ? -7.959 2.192 6.636 1.00 93.19 214 SER A N 1
ATOM 1648 C CA . SER A 1 214 ? -8.392 3.170 7.646 1.00 93.19 214 SER A CA 1
ATOM 1649 C C . SER A 1 214 ? -9.916 3.182 7.799 1.00 93.19 214 SER A C 1
ATOM 1651 O O . SER A 1 214 ? -10.434 3.192 8.919 1.00 93.19 214 SER A O 1
ATOM 1653 N N . HIS A 1 215 ? -10.648 3.164 6.683 1.00 91.81 215 HIS A N 1
ATOM 1654 C CA . HIS A 1 215 ? -12.105 3.066 6.676 1.00 91.81 215 HIS A CA 1
ATOM 1655 C C . HIS A 1 215 ? -12.569 1.771 7.331 1.00 91.81 215 HIS A C 1
ATOM 1657 O O . HIS A 1 215 ? -13.440 1.804 8.201 1.00 91.81 215 HIS A O 1
ATOM 1663 N N . PHE A 1 216 ? -11.941 0.652 6.983 1.00 93.25 216 PHE A N 1
ATOM 1664 C CA . PHE A 1 216 ? -12.273 -0.658 7.509 1.00 93.25 216 PHE A CA 1
ATOM 1665 C C . PHE A 1 216 ? -12.146 -0.705 9.037 1.00 93.25 216 PHE A C 1
ATOM 1667 O O . PHE A 1 216 ? -13.093 -1.115 9.710 1.00 93.25 216 PHE A O 1
ATOM 1674 N N . ILE A 1 217 ? -11.039 -0.217 9.610 1.00 93.88 217 ILE A N 1
ATOM 1675 C CA . ILE A 1 217 ? -10.838 -0.252 11.071 1.00 93.88 217 ILE A CA 1
ATOM 1676 C C . ILE A 1 217 ? -11.771 0.696 11.842 1.00 93.88 217 ILE A C 1
ATOM 1678 O O . ILE A 1 217 ? -12.064 0.450 13.014 1.00 93.88 217 ILE A O 1
ATOM 1682 N N . ILE A 1 218 ? -12.237 1.778 11.211 1.00 91.75 218 ILE A N 1
ATOM 1683 C CA . ILE A 1 218 ? -13.114 2.781 11.834 1.00 91.75 218 ILE A CA 1
ATOM 1684 C C . ILE A 1 218 ? -14.596 2.392 11.722 1.00 91.75 218 ILE A C 1
ATOM 1686 O O . ILE A 1 218 ? -15.366 2.664 12.646 1.00 91.75 218 ILE A O 1
ATOM 1690 N N . ARG A 1 219 ? -15.007 1.776 10.607 1.00 90.88 219 ARG A N 1
ATOM 1691 C CA . ARG A 1 219 ? -16.417 1.485 10.296 1.00 90.88 219 ARG A CA 1
ATOM 1692 C C . ARG A 1 219 ? -16.900 0.122 10.765 1.00 90.88 219 ARG A C 1
ATOM 1694 O O . ARG A 1 219 ? -18.103 -0.064 10.881 1.00 90.88 219 ARG A O 1
ATOM 1701 N N . ASN A 1 220 ? -16.010 -0.832 11.009 1.00 91.06 220 ASN A N 1
ATOM 1702 C CA . ASN A 1 220 ? -16.435 -2.185 11.354 1.00 91.06 220 ASN A CA 1
ATOM 1703 C C . ASN A 1 220 ? -16.450 -2.416 12.861 1.00 91.06 220 ASN A C 1
ATOM 1705 O O . ASN A 1 220 ? -15.568 -1.963 13.595 1.00 91.06 220 ASN A O 1
ATOM 1709 N N . LYS A 1 221 ? -17.447 -3.172 13.326 1.00 90.56 221 LYS A N 1
ATOM 1710 C CA . LYS A 1 221 ? -17.529 -3.595 14.724 1.00 90.56 221 LYS A CA 1
ATOM 1711 C C . LYS A 1 221 ? -16.464 -4.634 15.011 1.00 90.56 221 LYS A C 1
ATOM 1713 O O . LYS A 1 221 ? -16.324 -5.617 14.292 1.00 90.56 221 LYS A O 1
ATOM 1718 N N . THR A 1 222 ? -15.706 -4.423 16.079 1.00 91.06 222 THR A N 1
ATOM 1719 C CA . THR A 1 222 ? -14.750 -5.433 16.550 1.00 91.06 222 THR A CA 1
ATOM 1720 C C . THR A 1 222 ? -15.486 -6.612 17.188 1.00 91.06 222 THR A C 1
ATOM 1722 O O . THR A 1 222 ? -16.486 -6.408 17.875 1.00 91.06 222 THR A O 1
ATOM 1725 N N . LEU A 1 223 ? -14.962 -7.829 17.039 1.00 91.31 223 LEU A N 1
ATOM 1726 C CA . LEU A 1 223 ? -15.547 -9.017 17.657 1.00 91.31 223 LEU A CA 1
ATOM 1727 C C . LEU A 1 223 ? -15.573 -8.904 19.187 1.00 91.31 223 LEU A C 1
ATOM 1729 O O . LEU A 1 223 ? -14.618 -8.437 19.824 1.00 91.31 223 LEU A O 1
ATOM 1733 N N . ALA A 1 224 ? -16.647 -9.425 19.781 1.00 82.69 224 ALA A N 1
ATOM 1734 C CA . ALA A 1 224 ? -16.808 -9.525 21.232 1.00 82.69 224 ALA A CA 1
ATOM 1735 C C . ALA A 1 224 ? -15.742 -10.421 21.894 1.00 82.69 224 ALA A C 1
ATOM 1737 O O . ALA A 1 224 ? -15.432 -10.249 23.069 1.00 82.69 224 ALA A O 1
ATOM 1738 N N . THR A 1 225 ? -15.153 -11.352 21.137 1.00 84.44 225 THR A N 1
ATOM 1739 C CA . THR A 1 225 ? -14.066 -12.234 21.593 1.00 84.44 225 THR A CA 1
ATOM 1740 C C . THR A 1 225 ? -12.739 -11.506 21.799 1.00 84.44 225 THR A C 1
ATOM 1742 O O . THR A 1 225 ? -11.862 -12.027 22.484 1.00 84.44 225 THR A O 1
ATOM 1745 N N . VAL A 1 226 ? -12.570 -10.302 21.246 1.00 83.19 226 VAL A N 1
ATOM 1746 C CA . VAL A 1 226 ? -11.402 -9.464 21.524 1.00 83.19 226 VAL A CA 1
ATOM 1747 C C . VAL A 1 226 ? -11.641 -8.752 22.857 1.00 83.19 226 VAL A C 1
ATOM 1749 O O . VAL A 1 226 ? -12.364 -7.758 22.913 1.00 83.19 226 VAL A O 1
ATOM 1752 N N . THR A 1 227 ? -11.055 -9.283 23.930 1.00 82.12 227 THR A N 1
ATOM 1753 C CA . THR A 1 227 ? -11.271 -8.827 25.318 1.00 82.12 227 THR A CA 1
ATOM 1754 C C . THR A 1 227 ? -10.191 -7.878 25.843 1.00 82.12 227 THR A C 1
ATOM 1756 O O . THR A 1 227 ? -10.244 -7.470 27.001 1.00 82.12 227 THR A O 1
ATOM 1759 N N . THR A 1 228 ? -9.185 -7.556 25.030 1.00 86.00 228 THR A N 1
ATOM 1760 C CA . THR A 1 228 ? -8.123 -6.596 25.361 1.00 86.00 228 THR A CA 1
ATOM 1761 C C . THR A 1 228 ? -8.676 -5.178 25.512 1.00 86.00 228 THR A C 1
ATOM 1763 O O . THR A 1 228 ? -9.773 -4.864 25.042 1.00 86.00 228 THR A O 1
ATOM 1766 N N . GLN A 1 229 ? -7.913 -4.294 26.162 1.00 85.88 229 GLN A N 1
ATOM 1767 C CA . GLN A 1 229 ? -8.256 -2.876 26.212 1.00 85.88 229 GLN A CA 1
ATOM 1768 C C . GLN A 1 229 ? -8.037 -2.261 24.823 1.00 85.88 229 GLN A C 1
ATOM 1770 O O . GLN A 1 229 ? -6.904 -2.073 24.384 1.00 85.88 229 GLN A O 1
ATOM 1775 N N . LYS A 1 230 ? -9.140 -1.991 24.120 1.00 86.44 230 LYS A N 1
ATOM 1776 C CA . LYS A 1 230 ? -9.138 -1.435 22.763 1.00 86.44 230 LYS A CA 1
ATOM 1777 C C . LYS A 1 230 ? -9.075 0.084 22.801 1.00 86.44 230 LYS A C 1
ATOM 1779 O O . LYS A 1 230 ? -9.682 0.724 23.662 1.00 86.44 230 LYS A O 1
ATOM 1784 N N . HIS A 1 231 ? -8.417 0.662 21.809 1.00 89.25 231 HIS A N 1
ATOM 1785 C CA . HIS A 1 231 ? -8.463 2.091 21.575 1.00 89.25 231 HIS A CA 1
ATOM 1786 C C . HIS A 1 231 ? -9.858 2.505 21.061 1.00 89.25 231 HIS A C 1
ATOM 1788 O O . HIS A 1 231 ? -10.385 1.851 20.156 1.00 89.25 231 HIS A O 1
ATOM 1794 N N . PRO A 1 232 ? -10.451 3.611 21.555 1.00 87.00 232 PRO A N 1
ATOM 1795 C CA . PRO A 1 232 ? -11.810 4.037 21.200 1.00 87.00 232 PRO A CA 1
ATOM 1796 C C . PRO A 1 232 ? -12.012 4.400 19.725 1.00 87.00 232 PRO A C 1
ATOM 1798 O O . PRO A 1 232 ? -13.143 4.626 19.323 1.00 87.00 232 PRO A O 1
ATOM 1801 N N . VAL A 1 233 ? -10.948 4.493 18.920 1.00 88.06 233 VAL A N 1
ATOM 1802 C CA . VAL A 1 233 ? -11.055 4.751 17.472 1.00 88.06 233 VAL A CA 1
ATOM 1803 C C . VAL A 1 233 ? -11.497 3.514 16.680 1.00 88.06 233 VAL A C 1
ATOM 1805 O O . VAL A 1 233 ? -12.029 3.659 15.581 1.00 88.06 233 VAL A O 1
ATOM 1808 N N . LEU A 1 234 ? -11.289 2.306 17.215 1.00 89.50 234 LEU A N 1
ATOM 1809 C CA . LEU A 1 234 ? -11.705 1.076 16.543 1.00 89.50 234 LEU A CA 1
ATOM 1810 C C . LEU A 1 234 ? -13.226 0.974 16.527 1.00 89.50 234 LEU A C 1
ATOM 1812 O O . LEU A 1 234 ? -13.862 1.035 17.578 1.00 89.50 234 LEU A O 1
ATOM 1816 N N . GLY A 1 235 ? -13.802 0.812 15.337 1.00 88.06 235 GLY A N 1
ATOM 1817 C CA . GLY A 1 235 ? -15.249 0.709 15.160 1.00 88.06 235 GLY A CA 1
ATOM 1818 C C . GLY A 1 235 ? -16.030 1.938 15.632 1.00 88.06 235 GLY A C 1
ATOM 1819 O O . GLY A 1 235 ? -17.236 1.843 15.841 1.00 88.06 235 GLY A O 1
ATOM 1820 N N . CYS A 1 236 ? -15.379 3.093 15.821 1.00 88.31 236 CYS A N 1
ATOM 1821 C CA . CYS A 1 236 ? -16.034 4.287 16.367 1.00 88.31 236 CYS A CA 1
ATOM 1822 C C . CYS A 1 236 ? -17.148 4.853 15.478 1.00 88.31 236 CYS A C 1
ATOM 1824 O O . CYS A 1 236 ? -17.969 5.629 15.958 1.00 88.31 236 CYS A O 1
ATOM 1826 N N . TRP A 1 237 ? -17.181 4.466 14.202 1.00 89.38 237 TRP A N 1
ATOM 1827 C CA . TRP A 1 237 ? -18.223 4.844 13.251 1.00 89.38 237 TRP A CA 1
ATOM 1828 C C . TRP A 1 237 ? -19.179 3.685 12.931 1.00 89.38 237 TRP A C 1
ATOM 1830 O O . TRP A 1 237 ? -20.058 3.830 12.092 1.00 89.38 237 TRP A O 1
ATOM 1840 N N . ALA A 1 238 ? -19.029 2.523 13.573 1.00 86.88 238 ALA A N 1
ATOM 1841 C CA . ALA A 1 238 ? -19.758 1.318 13.181 1.00 86.88 238 ALA A CA 1
ATOM 1842 C C . ALA A 1 238 ? -21.270 1.378 13.448 1.00 86.88 238 ALA A C 1
ATOM 1844 O O . ALA A 1 238 ? -22.045 0.712 12.768 1.00 86.88 238 ALA A O 1
ATOM 1845 N N . ASP A 1 239 ? -21.683 2.188 14.423 1.00 84.31 239 ASP A N 1
ATOM 1846 C CA . ASP A 1 239 ? -23.087 2.450 14.753 1.00 84.31 239 ASP A CA 1
ATOM 1847 C C . ASP A 1 239 ? -23.558 3.843 14.294 1.00 84.31 239 ASP A C 1
ATOM 1849 O O . ASP A 1 239 ? -24.692 4.233 14.579 1.00 84.31 239 ASP A O 1
ATOM 1853 N N . ASP A 1 240 ? -22.708 4.619 13.608 1.00 81.81 240 ASP A N 1
ATOM 1854 C CA . ASP A 1 240 ? -23.069 5.963 13.154 1.00 81.81 240 ASP A CA 1
ATOM 1855 C C . ASP A 1 240 ? -23.798 5.881 11.799 1.00 81.81 240 ASP A C 1
ATOM 1857 O O . ASP A 1 240 ? -23.216 5.438 10.807 1.00 81.81 240 ASP A O 1
ATOM 1861 N N . PRO A 1 241 ? -25.071 6.313 11.717 1.00 76.81 241 PRO A N 1
ATOM 1862 C CA . PRO A 1 241 ? -25.850 6.243 10.484 1.00 76.81 241 PRO A CA 1
ATOM 1863 C C . PRO A 1 241 ? -25.423 7.289 9.445 1.00 76.81 241 PRO A C 1
ATOM 1865 O O . PRO A 1 241 ? -25.930 7.281 8.321 1.00 76.81 241 PRO A O 1
ATOM 1868 N N . ARG A 1 242 ? -24.550 8.240 9.802 1.00 81.19 242 ARG A N 1
ATOM 1869 C CA . ARG A 1 242 ? -24.073 9.266 8.872 1.00 81.19 242 ARG A CA 1
ATOM 1870 C C . ARG A 1 242 ? -23.028 8.674 7.928 1.00 81.19 242 ARG A C 1
ATOM 1872 O O . ARG A 1 242 ? -22.205 7.865 8.358 1.00 81.19 242 ARG A O 1
ATOM 1879 N N . PRO A 1 243 ? -22.984 9.120 6.661 1.00 76.50 243 PRO A N 1
ATOM 1880 C CA . PRO A 1 243 ? -21.863 8.784 5.800 1.00 76.50 243 PRO A CA 1
ATOM 1881 C C . PRO A 1 243 ? -20.576 9.312 6.435 1.00 76.50 243 PRO A C 1
ATOM 1883 O O . PRO A 1 243 ? -20.553 10.407 7.008 1.00 76.50 243 PRO A O 1
ATOM 1886 N N . MET A 1 244 ? -19.506 8.525 6.341 1.00 75.56 244 MET A N 1
ATOM 1887 C CA . MET A 1 244 ? -18.190 8.988 6.761 1.00 75.56 244 MET A CA 1
ATOM 1888 C C . MET A 1 244 ? -17.839 10.263 5.981 1.00 75.56 244 MET A C 1
ATOM 1890 O O . MET A 1 244 ? -18.221 10.371 4.810 1.00 75.56 244 MET A O 1
ATOM 1894 N N . PRO A 1 245 ? -17.138 11.230 6.596 1.00 76.69 245 PRO A N 1
ATOM 1895 C CA . PRO A 1 245 ? -16.706 12.421 5.883 1.00 76.69 245 PRO A CA 1
ATOM 1896 C C . PRO A 1 245 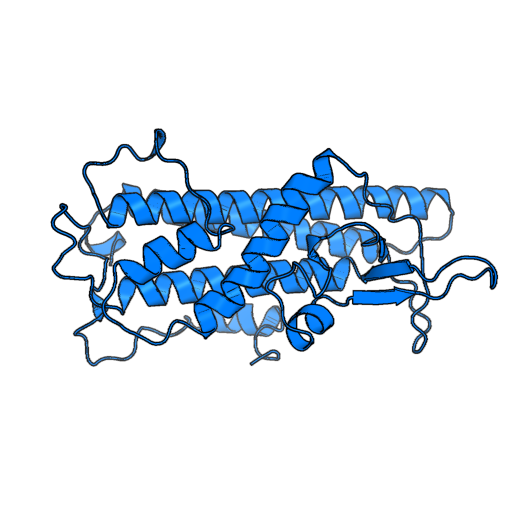? -15.935 12.016 4.626 1.00 76.69 245 PRO A C 1
ATOM 1898 O O . PRO A 1 245 ? -14.967 11.264 4.718 1.00 76.69 245 PRO A O 1
ATOM 1901 N N . GLY A 1 246 ? -16.399 12.480 3.467 1.00 71.19 246 GLY A N 1
ATOM 1902 C CA . GLY A 1 246 ? -15.676 12.294 2.215 1.00 71.19 246 GLY A CA 1
ATOM 1903 C C . GLY A 1 246 ? -14.395 13.125 2.180 1.00 71.19 246 GLY A C 1
ATOM 1904 O O . GLY A 1 246 ? -14.131 13.930 3.080 1.00 71.19 246 GLY A O 1
ATOM 1905 N N . ALA A 1 247 ? -13.629 12.951 1.104 1.00 75.31 247 ALA A N 1
ATOM 1906 C CA . ALA A 1 247 ? -12.428 13.734 0.853 1.00 75.31 247 ALA A CA 1
ATOM 1907 C C . ALA A 1 247 ? -12.712 15.243 0.948 1.00 75.31 247 ALA A C 1
ATOM 1909 O O . ALA A 1 247 ? -13.738 15.746 0.477 1.00 75.31 247 ALA A O 1
ATOM 1910 N N . LEU A 1 248 ? -11.791 15.979 1.570 1.00 78.88 248 LEU A N 1
ATOM 1911 C CA . LEU A 1 248 ? -11.914 17.433 1.688 1.00 78.88 248 LEU A CA 1
ATOM 1912 C C . LEU A 1 248 ? -11.766 18.100 0.306 1.00 78.88 248 LEU A C 1
ATOM 1914 O O . LEU A 1 248 ? -11.088 17.558 -0.560 1.00 78.88 248 LEU A O 1
ATOM 1918 N N . PRO A 1 249 ? -12.296 19.316 0.080 1.00 75.19 249 PRO A N 1
ATOM 1919 C CA . PRO A 1 249 ? -12.187 19.985 -1.223 1.00 75.19 249 PRO A CA 1
ATOM 1920 C C . PRO A 1 249 ? -10.749 20.125 -1.746 1.00 75.19 249 PRO A C 1
ATOM 1922 O O . PRO A 1 249 ? -10.489 19.907 -2.923 1.00 75.19 249 PRO A O 1
ATOM 1925 N N . ASN A 1 250 ? -9.795 20.428 -0.861 1.00 73.88 250 ASN A N 1
ATOM 1926 C CA . ASN A 1 250 ? -8.380 20.496 -1.235 1.00 73.88 250 ASN A CA 1
ATOM 1927 C C . ASN A 1 250 ? -7.820 19.122 -1.605 1.00 73.88 250 ASN A C 1
ATOM 1929 O O . ASN A 1 250 ? -6.985 19.014 -2.492 1.00 73.88 250 ASN A O 1
ATOM 1933 N N . GLU A 1 251 ? -8.267 18.077 -0.913 1.00 73.81 251 GLU A N 1
ATOM 1934 C CA . GLU A 1 251 ? -7.877 16.711 -1.224 1.00 73.81 251 GLU A CA 1
ATOM 1935 C C . GLU A 1 251 ? -8.414 16.306 -2.592 1.00 73.81 251 GLU A C 1
ATOM 1937 O O . GLU A 1 251 ? -7.632 15.830 -3.402 1.00 73.81 251 GLU A O 1
ATOM 1942 N N . LEU A 1 252 ? -9.692 16.578 -2.881 1.00 77.44 252 LEU A N 1
ATOM 1943 C CA . LEU A 1 252 ? -10.306 16.358 -4.194 1.00 77.44 252 LEU A CA 1
ATOM 1944 C C . LEU A 1 252 ? -9.540 17.067 -5.314 1.00 77.44 252 LEU A C 1
ATOM 1946 O O . LEU A 1 252 ? -9.272 16.446 -6.336 1.00 77.44 252 LEU A O 1
ATOM 1950 N N . LEU A 1 253 ? -9.108 18.313 -5.096 1.00 74.56 253 LEU A N 1
ATOM 1951 C CA . LEU A 1 253 ? -8.262 19.035 -6.049 1.00 74.56 253 LEU A CA 1
ATOM 1952 C C . LEU A 1 253 ? -6.932 18.307 -6.299 1.00 74.56 253 LEU A C 1
ATOM 1954 O O . LEU A 1 253 ? -6.526 18.143 -7.446 1.00 74.56 253 LEU A O 1
ATOM 1958 N N . TYR A 1 254 ? -6.252 17.841 -5.247 1.00 67.56 254 TYR A N 1
ATOM 1959 C CA . TYR A 1 254 ? -5.024 17.060 -5.413 1.00 67.56 254 TYR A CA 1
ATOM 1960 C C . TYR A 1 254 ? -5.287 15.709 -6.082 1.00 67.56 254 TYR A C 1
ATOM 1962 O O . TYR A 1 254 ? -4.475 15.276 -6.897 1.00 67.56 254 TYR A O 1
ATOM 1970 N N . ARG A 1 255 ? -6.424 15.066 -5.786 1.00 71.69 255 ARG A N 1
ATOM 1971 C CA . ARG A 1 255 ? -6.859 13.837 -6.456 1.00 71.69 255 ARG A CA 1
ATOM 1972 C C . ARG A 1 255 ? -7.011 14.079 -7.955 1.00 71.69 255 ARG A C 1
ATOM 1974 O O . ARG A 1 255 ? -6.454 13.337 -8.752 1.00 71.69 255 ARG A O 1
ATOM 1981 N N . GLU A 1 256 ? -7.692 15.146 -8.343 1.00 73.56 256 GLU A N 1
ATOM 1982 C CA . GLU A 1 256 ? -7.900 15.508 -9.744 1.00 73.56 256 GLU A CA 1
ATOM 1983 C C . GLU A 1 256 ? -6.580 15.857 -10.453 1.00 73.56 256 GLU A C 1
ATOM 1985 O O . GLU A 1 256 ? -6.291 15.320 -11.519 1.00 73.56 256 GLU A O 1
ATOM 1990 N N . MET A 1 257 ? -5.717 16.667 -9.828 1.00 64.50 257 MET A N 1
ATOM 1991 C CA . MET A 1 257 ? -4.407 17.034 -10.389 1.00 64.50 257 MET A CA 1
ATOM 1992 C C . MET A 1 257 ? -3.468 15.840 -10.598 1.00 64.50 257 MET A C 1
ATOM 1994 O O . MET A 1 257 ? -2.632 15.872 -11.499 1.00 64.50 257 MET A O 1
ATOM 1998 N N . LEU A 1 258 ? -3.583 14.805 -9.765 1.00 61.22 258 LEU A N 1
ATOM 1999 C CA . LEU A 1 258 ? -2.792 13.578 -9.862 1.00 61.22 258 LEU A CA 1
ATOM 2000 C C . LEU A 1 258 ? -3.444 12.519 -10.770 1.00 61.22 258 LEU A C 1
ATOM 2002 O O . LEU A 1 258 ?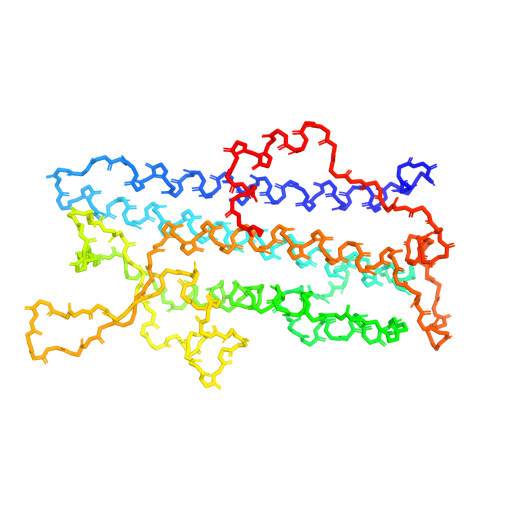 -2.962 11.389 -10.820 1.00 61.22 258 LEU A O 1
ATOM 2006 N N . GLY A 1 259 ? -4.539 12.852 -11.469 1.00 58.38 259 GLY A N 1
ATOM 2007 C CA . GLY A 1 259 ? -5.271 11.914 -12.328 1.00 58.38 259 GLY A CA 1
ATOM 2008 C C . GLY A 1 259 ? -5.981 10.802 -11.550 1.00 58.38 259 GLY A C 1
ATOM 2009 O O . GLY A 1 259 ? -6.294 9.750 -12.095 1.00 58.38 259 GLY A O 1
ATOM 2010 N N . TRP A 1 260 ? -6.229 10.999 -10.254 1.00 59.81 260 TRP A N 1
ATOM 2011 C CA . TRP A 1 260 ? -6.797 9.986 -9.361 1.00 59.81 260 TRP A CA 1
ATOM 2012 C C . TRP A 1 260 ? -8.293 9.733 -9.630 1.00 59.81 260 TRP A C 1
ATOM 2014 O O . TRP A 1 260 ? -8.805 8.679 -9.253 1.00 59.81 260 TRP A O 1
ATOM 2024 N N . ALA A 1 261 ? -8.977 10.680 -10.287 1.00 50.00 261 ALA A N 1
ATOM 2025 C CA . ALA A 1 261 ? -10.393 10.598 -10.660 1.00 50.00 261 ALA A CA 1
ATOM 2026 C C . ALA A 1 261 ? -10.670 9.673 -11.864 1.00 50.00 261 ALA A C 1
ATOM 2028 O O . ALA A 1 261 ? -11.792 9.198 -12.004 1.00 50.00 261 ALA A O 1
ATOM 2029 N N . ASP A 1 262 ? -9.661 9.373 -12.689 1.00 43.19 262 ASP A N 1
ATOM 2030 C CA . ASP A 1 262 ? -9.824 8.637 -13.956 1.00 43.19 262 ASP A CA 1
ATOM 2031 C C . ASP A 1 262 ? -9.707 7.103 -13.814 1.00 43.19 262 ASP A C 1
ATOM 2033 O O . ASP A 1 262 ? -9.738 6.375 -14.804 1.00 43.19 262 ASP A O 1
ATOM 2037 N N . PHE A 1 263 ? -9.574 6.589 -12.585 1.00 43.00 263 PHE A N 1
ATOM 2038 C CA . PHE A 1 263 ? -9.345 5.163 -12.295 1.00 43.00 263 PHE A CA 1
ATOM 2039 C C . PHE A 1 263 ? -10.384 4.559 -11.332 1.00 43.00 263 PHE A C 1
ATOM 2041 O O . PHE A 1 263 ? -10.032 3.685 -10.529 1.00 43.00 263 PHE A O 1
ATOM 2048 N N . GLY A 1 264 ? -11.616 5.073 -11.348 1.00 34.94 264 GLY A N 1
ATOM 2049 C CA . GLY A 1 264 ? -12.776 4.539 -10.624 1.00 34.94 264 GLY A CA 1
ATOM 2050 C C . GLY A 1 264 ? -13.835 4.032 -11.587 1.00 34.94 264 GLY A C 1
ATOM 2051 O O . GLY A 1 264 ? -14.228 4.826 -12.467 1.00 34.94 264 GLY A O 1
#

Organism: NCBI:txid525368

Solvent-accessible surface area (backbone atoms only — not comparable to full-atom values): 14585 Å² total; per-residue (Å²): 105,53,81,79,70,67,41,58,68,62,48,54,49,50,51,56,32,50,54,25,48,56,50,18,52,51,20,50,52,50,21,52,52,34,72,67,51,85,71,90,48,72,65,53,47,51,54,32,34,52,50,26,51,52,20,49,52,50,19,39,52,23,49,49,56,24,32,28,48,50,35,30,51,51,53,33,37,55,26,62,87,54,60,70,87,79,54,81,50,37,46,34,35,64,68,51,46,50,57,57,55,70,47,34,55,96,66,94,51,63,67,53,53,57,33,35,32,55,34,28,47,45,47,51,50,54,65,42,57,82,78,46,81,78,53,37,84,48,69,52,69,50,98,79,58,95,59,73,40,55,24,35,65,44,68,92,44,59,69,77,32,82,90,68,26,80,54,54,70,72,58,46,52,58,33,39,51,46,77,42,76,46,97,46,92,89,49,76,65,42,40,30,26,32,48,65,44,31,51,52,41,54,54,51,44,46,52,53,30,54,50,49,50,52,49,49,49,26,45,38,47,63,35,83,86,65,78,56,62,57,38,78,63,59,20,62,44,44,84,50,91,65,79,75,86,70,81,49,74,69,52,47,50,52,34,52,76,69,55,58,70,80,78,118

Secondary structure (DSSP, 8-state):
-TTTTT-HHHHHHHHHHHHHHHHHHHHHHHHHHHHHS---SHHHHHHHHHHHHHHHHHHHHHHHHHHHHHHHHHHHHH-TTS-TTT----TT-HHHHHHHHTTB-S---HHHHHHHHHHHHHHHHHHHHTTS------EEEPSSSS-EEEEEE-TT-GGGSTTT-S--HHHHHHTTEEEEPPSSTTSPPEEEEEHHHHHHHHHHHHHHHHHHHHHHHHHSPBPTT--S---TTTTTTTT--SPPP---HHHHHHHHHTTGGGG-

Mean predicted aligned error: 8.62 Å

pLDDT: mean 80.8, std 15.25, range [34.94, 97.0]

Foldseek 3Di:
DCVVVVVPVLVVLVVVLVVLLVQLVVLLVQLVVLLPPDDDDLVSQVVSLVSNLVSLLSNLVSLFVSQQSVLLVLVCQLAVVDDSVPDTDGLLDLVSVVVSVVQFDDDDCPLLSQLSLLSVLSVLVNVCVVPDPFPQSDQADDPPDPDRFRKTFCPPVCCLPPVRRPHDPVRSVQLQWDFTDDPDVPDHTTIIHRSSSNSLSSSLSSVVSVVVVLVSQQQTHGDPVSPHDHHCSGNVCNPPPDDDDDDDPVRVVVCVVSVVVVPD

Radius of gyration: 20.46 Å; Cα contacts (8 Å, |Δi|>4): 339; chains: 1; bounding box: 52×40×60 Å

Sequence (264 aa):
MATAGGDRELVESMIAIGLRLSRAARAVDHLLAALGSGTSSEMQRSDMSETAAEAFDRMLLYLCAAMDRYARVTRTLFDTSLDPDKQRGSLTSLDELRSVIGKFEPTDSSELESLGSYAWVIGQLRNRIHAIPLDTQHQLSRSYGSSTTVAITLNGLEEFEPAVTPLNQDQLDRLGVWKAQSSNPFQPSAYVADIATLATTLFMETLRYLEEFSHFIIRNKTLATVTTQKHPVLGCWADDPRPMPGALPNELLYREMLGWADFG